Protein AF-A0A015JDG7-F1 (afdb_monomer_lite)

Structure (mmCIF, N/CA/C/O backbone):
data_AF-A0A015JDG7-F1
#
_entry.id   AF-A0A015JDG7-F1
#
loop_
_atom_site.group_PDB
_atom_site.id
_atom_site.type_symbol
_atom_site.label_atom_id
_atom_site.label_alt_id
_atom_site.label_comp_id
_atom_site.label_asym_id
_atom_site.label_entity_id
_atom_site.label_seq_id
_atom_site.pdbx_PDB_ins_code
_atom_site.Cartn_x
_atom_site.Cartn_y
_atom_site.Cartn_z
_atom_site.occupancy
_atom_site.B_iso_or_equiv
_atom_site.auth_seq_id
_atom_site.auth_comp_id
_atom_site.auth_asym_id
_atom_site.auth_atom_id
_atom_site.pdbx_PDB_model_num
ATOM 1 N N . MET A 1 1 ? 17.131 11.003 -1.058 1.00 66.00 1 MET A N 1
ATOM 2 C CA . MET A 1 1 ? 17.684 10.149 -2.146 1.00 66.00 1 MET A CA 1
ATOM 3 C C . MET A 1 1 ? 17.595 8.650 -1.848 1.00 66.00 1 MET A C 1
ATOM 5 O O . MET A 1 1 ? 17.094 7.919 -2.689 1.00 66.00 1 MET A O 1
ATOM 9 N N . LEU A 1 2 ? 18.039 8.165 -0.676 1.00 74.12 2 LEU A N 1
ATOM 10 C CA . LEU A 1 2 ? 17.951 6.729 -0.340 1.00 74.12 2 LEU A CA 1
ATOM 11 C C . LEU A 1 2 ? 16.514 6.184 -0.351 1.00 74.12 2 LEU A C 1
ATOM 13 O O . LEU A 1 2 ? 16.317 5.052 -0.779 1.00 74.12 2 LEU A O 1
ATOM 17 N N . GLN A 1 3 ? 15.529 6.987 0.067 1.00 77.69 3 GLN A N 1
ATOM 18 C CA . GLN A 1 3 ? 14.118 6.600 0.000 1.00 77.69 3 GLN A CA 1
ATOM 19 C C . GLN A 1 3 ? 13.651 6.387 -1.448 1.00 77.69 3 GLN A C 1
ATOM 21 O O . GLN A 1 3 ? 13.201 5.293 -1.757 1.00 77.69 3 GLN A O 1
ATOM 26 N N . LEU A 1 4 ? 13.935 7.332 -2.361 1.00 82.44 4 LEU A N 1
ATOM 27 C CA . LEU A 1 4 ? 13.537 7.225 -3.777 1.00 82.44 4 LEU A CA 1
ATOM 28 C C . LEU A 1 4 ? 14.057 5.925 -4.400 1.00 82.44 4 LEU A C 1
ATOM 30 O O . LEU A 1 4 ? 13.358 5.260 -5.157 1.00 82.44 4 LEU A O 1
ATOM 34 N N . LEU A 1 5 ? 15.292 5.541 -4.055 1.00 84.75 5 LEU A N 1
ATOM 35 C CA . LEU A 1 5 ? 15.889 4.280 -4.491 1.00 84.75 5 LEU A CA 1
ATOM 36 C C . LEU A 1 5 ? 15.150 3.064 -3.920 1.00 84.75 5 LEU A C 1
ATOM 38 O O . LEU A 1 5 ? 14.914 2.106 -4.655 1.00 84.75 5 LEU A O 1
ATOM 42 N N . ARG A 1 6 ? 14.771 3.091 -2.638 1.00 83.25 6 ARG A N 1
ATOM 43 C CA . ARG A 1 6 ? 13.986 2.020 -2.001 1.00 83.25 6 ARG A CA 1
ATOM 44 C C . ARG A 1 6 ? 12.600 1.884 -2.622 1.00 83.25 6 ARG A C 1
ATOM 46 O O . ARG A 1 6 ? 12.166 0.760 -2.852 1.00 83.25 6 ARG A O 1
ATOM 53 N N . ASP A 1 7 ? 11.961 2.992 -2.980 1.00 85.38 7 ASP A N 1
ATOM 54 C CA . ASP A 1 7 ? 10.620 3.000 -3.579 1.00 85.38 7 ASP A CA 1
ATOM 55 C C . ASP A 1 7 ? 10.573 2.344 -4.958 1.00 85.38 7 ASP A C 1
ATOM 57 O O . ASP A 1 7 ? 9.513 1.911 -5.412 1.00 85.38 7 ASP A O 1
ATOM 61 N N . THR A 1 8 ? 11.725 2.211 -5.624 1.00 86.25 8 THR A N 1
ATOM 62 C CA . THR A 1 8 ? 11.835 1.421 -6.857 1.00 86.25 8 THR A CA 1
ATOM 63 C C . THR A 1 8 ? 11.618 -0.073 -6.620 1.00 86.25 8 THR A C 1
ATOM 65 O O . THR A 1 8 ? 11.421 -0.808 -7.584 1.00 86.25 8 THR A O 1
ATOM 68 N N . GLY A 1 9 ? 11.707 -0.544 -5.370 1.00 79.94 9 GLY A N 1
ATOM 69 C CA . GLY A 1 9 ? 11.639 -1.959 -5.007 1.00 79.94 9 GLY A CA 1
ATOM 70 C C . GLY A 1 9 ? 12.762 -2.810 -5.610 1.00 79.94 9 GLY A C 1
ATOM 71 O O . GLY A 1 9 ? 12.685 -4.029 -5.563 1.00 79.94 9 GLY A O 1
ATOM 72 N N . GLY A 1 10 ? 13.784 -2.194 -6.219 1.00 79.94 10 GLY A N 1
ATOM 73 C CA . GLY A 1 10 ? 14.790 -2.896 -7.021 1.00 79.94 10 GLY A CA 1
ATOM 74 C C . GLY A 1 10 ? 14.343 -3.209 -8.454 1.00 79.94 10 GLY A C 1
ATOM 75 O O . GLY A 1 10 ? 15.081 -3.860 -9.192 1.00 79.94 10 GLY A O 1
ATOM 76 N N . LEU A 1 11 ? 13.171 -2.728 -8.888 1.00 83.19 11 LEU A N 1
ATOM 77 C CA . LEU A 1 11 ? 12.680 -2.936 -10.246 1.00 83.19 11 LEU A CA 1
ATOM 78 C C . LEU A 1 11 ? 13.548 -2.136 -11.233 1.00 83.19 11 LEU A C 1
ATOM 80 O O . LEU A 1 11 ? 13.518 -0.900 -11.193 1.00 83.19 11 LEU A O 1
ATOM 84 N N . PRO A 1 12 ? 14.267 -2.777 -12.180 1.00 84.06 12 PRO A N 1
ATOM 85 C CA . PRO A 1 12 ? 15.240 -2.076 -13.026 1.00 84.06 12 PRO A CA 1
ATOM 86 C C . PRO A 1 12 ? 14.650 -0.898 -13.807 1.00 84.06 12 PRO A C 1
ATOM 88 O O . PRO A 1 12 ? 15.311 0.112 -14.023 1.00 84.06 12 PRO A O 1
ATOM 91 N N . ARG A 1 13 ? 13.380 -1.009 -14.209 1.00 81.88 13 ARG A N 1
ATOM 92 C CA . ARG A 1 13 ? 12.655 0.039 -14.938 1.00 81.88 13 ARG A CA 1
ATOM 93 C C . ARG A 1 13 ? 12.285 1.231 -14.052 1.00 81.88 13 ARG A C 1
ATOM 95 O O . ARG A 1 13 ? 12.401 2.365 -14.510 1.00 81.88 13 ARG A O 1
ATOM 102 N N . ALA A 1 14 ? 11.882 0.991 -12.803 1.00 86.75 14 ALA A N 1
ATOM 103 C CA . ALA A 1 14 ? 11.640 2.061 -11.835 1.00 86.75 14 ALA A CA 1
ATOM 104 C C . ALA A 1 14 ? 12.945 2.788 -11.496 1.00 86.75 14 ALA A C 1
ATOM 106 O O . ALA A 1 14 ? 12.992 4.014 -11.538 1.00 86.75 14 ALA A O 1
ATOM 107 N N . LEU A 1 15 ? 14.028 2.033 -11.290 1.00 89.44 15 LEU A N 1
ATOM 108 C CA . LEU A 1 15 ? 15.361 2.584 -11.057 1.00 89.44 15 LEU A CA 1
ATOM 109 C C . LEU A 1 15 ? 15.868 3.419 -12.238 1.00 89.44 15 LEU A C 1
ATOM 111 O O . LEU A 1 15 ? 16.354 4.531 -12.048 1.00 89.44 15 LEU A O 1
ATOM 115 N N . GLN A 1 16 ? 15.700 2.923 -13.465 1.00 89.88 16 GLN A N 1
ATOM 116 C CA . GLN A 1 16 ? 16.058 3.675 -14.665 1.00 89.88 16 GLN A CA 1
ATOM 117 C C . GLN A 1 16 ? 15.290 4.999 -14.744 1.00 89.88 16 GLN A C 1
ATOM 119 O O . GLN A 1 16 ? 15.882 6.029 -15.054 1.00 89.88 16 GLN A O 1
ATOM 124 N N . ARG A 1 17 ? 13.980 4.999 -14.463 1.00 91.44 17 ARG A N 1
ATOM 125 C CA . ARG A 1 17 ? 13.186 6.235 -14.493 1.00 91.44 17 ARG A CA 1
ATOM 126 C C . ARG A 1 17 ? 13.560 7.205 -13.399 1.00 91.44 17 ARG A C 1
ATOM 128 O O . ARG A 1 17 ? 13.673 8.389 -13.697 1.00 91.44 17 ARG A O 1
ATOM 135 N N . LEU A 1 18 ? 13.840 6.712 -12.201 1.00 92.38 18 LEU A N 1
ATOM 136 C CA . LEU A 1 18 ? 14.401 7.532 -11.143 1.00 92.38 18 LEU A CA 1
ATOM 137 C C . LEU A 1 18 ? 15.682 8.238 -11.606 1.00 92.38 18 LEU A C 1
ATOM 139 O O . LEU A 1 18 ? 15.775 9.454 -11.494 1.00 92.38 18 LEU A O 1
ATOM 143 N N . PHE A 1 19 ? 16.630 7.511 -12.198 1.00 92.44 19 PHE A N 1
ATOM 144 C CA . PHE A 1 19 ? 17.869 8.116 -12.691 1.00 92.44 19 PHE A CA 1
ATOM 145 C C . PHE A 1 19 ? 17.654 9.109 -13.825 1.00 92.44 19 PHE A C 1
ATOM 147 O O . PHE A 1 19 ? 18.298 10.149 -13.825 1.00 92.44 19 PHE A O 1
ATOM 154 N N . ILE A 1 20 ? 16.728 8.846 -14.745 1.00 92.81 20 ILE A N 1
ATOM 155 C CA . ILE A 1 20 ? 16.419 9.797 -15.819 1.00 92.81 20 ILE A CA 1
ATOM 156 C C . ILE A 1 20 ? 15.816 11.086 -15.254 1.00 92.81 20 ILE A C 1
ATOM 158 O O . ILE A 1 20 ? 16.176 12.169 -15.701 1.00 92.81 20 ILE A O 1
ATOM 162 N N . VAL A 1 21 ? 14.925 10.993 -14.265 1.00 92.31 21 VAL A N 1
ATOM 163 C CA . VAL A 1 21 ? 14.329 12.181 -13.635 1.00 92.31 21 VAL A CA 1
ATOM 164 C C . VAL A 1 21 ? 15.362 12.937 -12.793 1.00 92.31 21 VAL A C 1
ATOM 166 O O . VAL A 1 21 ? 15.372 14.163 -12.815 1.00 92.31 21 VAL A O 1
ATOM 169 N N . CYS A 1 22 ? 16.240 12.234 -12.072 1.00 90.62 22 CYS A N 1
ATOM 170 C CA . CYS A 1 22 ? 17.271 12.865 -11.246 1.00 90.62 22 CYS A CA 1
ATOM 171 C C . CYS A 1 22 ? 18.424 13.456 -12.062 1.00 90.62 22 CYS A C 1
ATOM 173 O O . CYS A 1 22 ? 18.908 14.528 -11.728 1.00 90.62 22 CYS A O 1
ATOM 175 N N . PHE A 1 23 ? 18.890 12.763 -13.098 1.00 92.88 23 PHE A N 1
ATOM 176 C CA . PHE A 1 23 ? 20.166 13.062 -13.752 1.00 92.88 23 PHE A CA 1
ATOM 177 C C . PHE A 1 23 ? 20.038 13.366 -15.246 1.00 92.88 23 PHE A C 1
ATOM 179 O O . PHE A 1 23 ? 21.025 13.761 -15.856 1.00 92.88 23 PHE A O 1
ATOM 186 N N . GLY A 1 24 ? 18.863 13.207 -15.854 1.00 90.94 24 GLY A N 1
ATOM 187 C CA . GLY A 1 24 ? 18.701 13.253 -17.308 1.00 90.94 24 GLY A CA 1
ATOM 188 C C . GLY A 1 24 ? 18.977 11.906 -17.983 1.00 90.94 24 GLY A C 1
ATOM 189 O O . GLY A 1 24 ? 19.431 10.947 -17.354 1.00 90.94 24 GLY A O 1
ATOM 190 N N . ALA A 1 25 ? 18.667 11.807 -19.276 1.00 87.81 25 ALA A N 1
ATOM 191 C CA . ALA A 1 25 ? 18.732 10.548 -20.026 1.00 87.81 25 ALA A CA 1
ATOM 192 C C . ALA A 1 25 ? 20.161 9.994 -20.164 1.00 87.81 25 ALA A C 1
ATOM 194 O O . ALA A 1 25 ? 20.348 8.778 -20.236 1.00 87.81 25 ALA A O 1
ATOM 195 N N . TYR A 1 26 ? 21.150 10.883 -20.163 1.00 88.38 26 TYR A N 1
ATOM 196 C CA . TYR A 1 26 ? 22.575 10.607 -20.315 1.00 88.38 26 TYR A CA 1
ATOM 197 C C . TYR A 1 26 ? 23.413 11.241 -19.194 1.00 88.38 26 TYR A C 1
ATOM 199 O O . TYR A 1 26 ? 24.633 11.341 -19.318 1.00 88.38 26 TYR A O 1
ATOM 207 N N . GLY A 1 27 ? 22.781 11.649 -18.089 1.00 87.62 27 GLY A N 1
ATOM 208 C CA . GLY A 1 27 ? 23.465 12.287 -16.963 1.00 87.62 27 GLY A CA 1
ATOM 209 C C . GLY A 1 27 ? 23.689 13.794 -17.127 1.00 87.62 27 GLY A C 1
ATOM 210 O O . GLY A 1 27 ? 24.419 14.383 -16.332 1.00 87.62 27 GLY A O 1
ATOM 211 N N . GLU A 1 28 ? 23.070 14.428 -18.126 1.00 90.88 28 GLU A N 1
ATOM 212 C CA . GLU A 1 28 ? 23.229 15.849 -18.451 1.00 90.88 28 GLU A CA 1
ATOM 213 C C . GLU A 1 28 ? 22.844 16.810 -17.313 1.00 90.88 28 GLU A C 1
ATOM 215 O O . GLU A 1 28 ? 23.390 17.907 -17.232 1.00 90.88 28 GLU A O 1
ATOM 220 N N . HIS A 1 29 ? 21.958 16.390 -16.405 1.00 90.25 29 HIS A N 1
ATOM 221 C CA . HIS A 1 29 ? 21.524 17.160 -15.233 1.00 90.25 29 HIS A CA 1
ATOM 222 C C . HIS A 1 29 ? 22.184 16.690 -13.931 1.00 90.25 29 HIS A C 1
ATOM 224 O O . HIS A 1 29 ? 21.836 17.168 -12.853 1.00 90.25 29 HIS A O 1
ATOM 230 N N . GLY A 1 30 ? 23.135 15.751 -14.003 1.00 89.06 30 GLY A N 1
ATOM 231 C CA . GLY A 1 30 ? 23.757 15.150 -12.825 1.00 89.06 30 GLY A CA 1
ATOM 232 C C . GLY A 1 30 ? 24.398 16.182 -11.895 1.00 89.06 30 GLY A C 1
ATOM 233 O O . GLY A 1 30 ? 24.114 16.179 -10.699 1.00 89.06 30 GLY A O 1
ATOM 234 N N . SER A 1 31 ? 25.216 17.093 -12.434 1.00 89.94 31 SER A N 1
ATOM 235 C CA . SER A 1 31 ? 25.882 18.131 -11.633 1.00 89.94 31 SER A CA 1
ATOM 236 C C . SER A 1 31 ? 24.881 19.075 -10.968 1.00 89.94 31 SER A C 1
ATOM 238 O O . SER A 1 31 ? 24.969 19.305 -9.767 1.00 89.94 31 SER A O 1
ATOM 240 N N . GLU A 1 32 ? 23.884 19.549 -11.718 1.00 91.44 32 GLU A N 1
ATOM 241 C CA . GLU A 1 32 ? 22.828 20.431 -11.208 1.00 91.44 32 GLU A CA 1
ATOM 242 C C . GLU A 1 32 ? 22.027 19.760 -10.082 1.00 91.44 32 GLU A C 1
ATOM 244 O O . GLU A 1 32 ? 21.714 20.390 -9.072 1.00 91.44 32 GLU A O 1
ATOM 249 N N . PHE A 1 33 ? 21.716 18.470 -10.228 1.00 90.38 33 PHE A N 1
ATOM 250 C CA . PHE A 1 33 ? 21.021 17.713 -9.195 1.00 90.38 33 PHE A CA 1
ATOM 251 C C . PHE A 1 33 ? 21.835 17.631 -7.903 1.00 90.38 33 PHE A C 1
ATOM 253 O O . PHE A 1 33 ? 21.293 17.888 -6.828 1.00 90.38 33 PHE A O 1
ATOM 260 N N . PHE A 1 34 ? 23.125 17.287 -7.989 1.00 90.38 34 PHE A N 1
ATOM 261 C CA . PHE A 1 34 ? 23.979 17.204 -6.803 1.00 90.38 34 PHE A CA 1
ATOM 262 C C . PHE A 1 34 ? 24.209 18.577 -6.163 1.00 90.38 34 PHE A C 1
ATOM 264 O O . PHE A 1 34 ? 24.166 18.671 -4.940 1.00 90.38 34 PHE A O 1
ATOM 271 N N . GLU A 1 35 ? 24.332 19.649 -6.949 1.00 92.94 35 GLU A N 1
ATOM 272 C CA . GLU A 1 35 ? 24.387 21.017 -6.417 1.00 92.94 35 GLU A CA 1
ATOM 273 C C . GLU A 1 35 ? 23.110 21.386 -5.646 1.00 92.94 35 GLU A C 1
ATOM 275 O O . GLU A 1 35 ? 23.187 21.880 -4.519 1.00 92.94 35 GLU A O 1
ATOM 280 N N . LYS A 1 36 ? 21.923 21.104 -6.205 1.00 91.19 36 LYS A N 1
ATOM 281 C CA . LYS A 1 36 ? 20.642 21.313 -5.502 1.00 91.19 36 LYS A CA 1
ATOM 282 C C . LYS A 1 36 ? 20.544 20.460 -4.242 1.00 91.19 36 LYS A C 1
ATOM 284 O O . LYS A 1 36 ? 20.025 20.918 -3.224 1.00 91.19 36 LYS A O 1
ATOM 289 N N . LEU A 1 37 ? 21.038 19.223 -4.296 1.00 88.31 37 LEU A N 1
ATOM 290 C CA . LEU A 1 37 ? 21.046 18.309 -3.157 1.00 88.31 37 LEU A CA 1
ATOM 291 C C . LEU A 1 37 ? 21.916 18.852 -2.017 1.00 88.31 37 LEU A C 1
ATOM 293 O O . LEU A 1 37 ? 21.473 18.865 -0.870 1.00 88.31 37 LEU A O 1
ATOM 297 N N . GLU A 1 38 ? 23.121 19.339 -2.323 1.00 89.44 38 GLU A N 1
ATOM 298 C CA . GLU A 1 38 ? 24.028 19.953 -1.345 1.00 89.44 38 GLU A CA 1
ATOM 299 C C . GLU A 1 38 ? 23.427 21.214 -0.714 1.00 89.44 38 GLU A C 1
ATOM 301 O O . GLU A 1 38 ? 23.560 21.434 0.493 1.00 89.44 38 GLU A O 1
ATOM 306 N N . ARG A 1 39 ? 22.696 22.005 -1.507 1.00 92.19 39 ARG A N 1
ATOM 307 C CA . ARG A 1 39 ? 21.978 23.201 -1.042 1.00 92.19 39 ARG A CA 1
ATOM 308 C C . ARG A 1 39 ? 20.671 22.901 -0.303 1.00 92.19 39 ARG A C 1
ATOM 310 O O . ARG A 1 39 ? 20.084 23.824 0.253 1.00 92.19 39 ARG A O 1
ATOM 317 N N . LYS A 1 40 ? 20.238 21.634 -0.238 1.00 85.69 40 LYS A N 1
ATOM 318 C CA . LYS A 1 40 ? 18.938 21.202 0.319 1.00 85.69 40 LYS A CA 1
ATOM 319 C C . LYS A 1 40 ? 17.734 21.841 -0.385 1.00 85.69 40 LYS A C 1
ATOM 321 O O . LYS A 1 40 ? 16.723 22.140 0.238 1.00 85.69 40 LYS A O 1
ATOM 326 N N . GLU A 1 41 ? 17.852 22.039 -1.692 1.00 88.25 41 GLU A N 1
ATOM 327 C CA . GLU A 1 41 ? 16.814 22.615 -2.559 1.00 88.25 41 GLU A CA 1
ATOM 328 C C . GLU A 1 41 ? 16.026 21.530 -3.319 1.00 88.25 41 GLU A C 1
ATOM 330 O O . GLU A 1 41 ? 15.214 21.828 -4.194 1.00 88.25 41 GLU A O 1
ATOM 335 N N . VAL A 1 42 ? 16.284 20.252 -3.027 1.00 84.62 42 VAL A N 1
ATOM 336 C CA . VAL A 1 42 ? 15.602 19.120 -3.661 1.00 84.62 42 VAL A CA 1
ATOM 337 C C . VAL A 1 42 ? 14.287 18.841 -2.945 1.00 84.62 42 VAL A C 1
ATOM 339 O O . VAL A 1 42 ? 14.281 18.393 -1.805 1.00 84.62 42 VAL A O 1
ATOM 342 N N . ASP A 1 43 ? 13.179 19.024 -3.655 1.00 85.81 43 ASP A N 1
ATOM 343 C CA . ASP A 1 43 ? 11.867 18.552 -3.217 1.00 85.81 43 ASP A CA 1
ATOM 344 C C . ASP A 1 43 ? 11.679 17.083 -3.619 1.00 85.81 43 ASP A C 1
ATOM 346 O O . ASP A 1 43 ? 11.314 16.762 -4.752 1.00 85.81 43 ASP A O 1
ATOM 350 N N . PHE A 1 44 ? 11.937 16.160 -2.695 1.00 84.38 44 PHE A N 1
ATOM 351 C CA . PHE A 1 44 ? 11.812 14.738 -3.000 1.00 84.38 44 PHE A CA 1
ATOM 352 C C . PHE A 1 44 ? 10.379 14.284 -3.328 1.00 84.38 44 PHE A C 1
ATOM 354 O O . PHE A 1 44 ? 10.239 13.292 -4.050 1.00 84.38 44 PHE A O 1
ATOM 361 N N . VAL A 1 45 ? 9.342 14.992 -2.862 1.00 84.44 45 VAL A N 1
ATOM 362 C CA . VAL A 1 45 ? 7.942 14.700 -3.213 1.00 84.44 45 VAL A CA 1
ATOM 363 C C . VAL A 1 45 ? 7.725 14.981 -4.696 1.00 84.44 45 VAL A C 1
ATOM 365 O O . VAL A 1 45 ? 7.184 14.138 -5.412 1.00 84.44 45 VAL A O 1
ATOM 368 N N . ASP A 1 46 ? 8.207 16.126 -5.182 1.00 87.94 46 ASP A N 1
ATOM 369 C CA . ASP A 1 46 ? 8.138 16.490 -6.600 1.00 87.94 46 ASP A CA 1
ATOM 370 C C . ASP A 1 46 ? 8.878 15.470 -7.483 1.00 87.94 46 ASP A C 1
ATOM 372 O O . ASP A 1 46 ? 8.324 14.976 -8.471 1.00 87.94 46 ASP A O 1
ATOM 376 N N . TYR A 1 47 ? 10.090 15.053 -7.092 1.00 89.31 47 TYR A N 1
ATOM 377 C CA . TYR A 1 47 ? 10.808 13.984 -7.802 1.00 89.31 47 TYR A CA 1
ATOM 378 C C . TYR A 1 47 ? 10.029 12.665 -7.794 1.00 89.31 47 TYR A C 1
ATOM 380 O O . TYR A 1 47 ? 9.951 11.997 -8.829 1.00 89.31 47 TYR A O 1
ATOM 388 N N . PHE A 1 48 ? 9.427 12.285 -6.664 1.00 89.50 48 PHE A N 1
ATOM 389 C CA . PHE A 1 48 ? 8.604 11.082 -6.588 1.00 89.50 48 PHE A CA 1
ATOM 390 C C . PHE A 1 48 ? 7.422 11.153 -7.562 1.00 89.50 48 PHE A C 1
ATOM 392 O O . PHE A 1 48 ? 7.211 10.216 -8.333 1.00 89.50 48 PHE A O 1
ATOM 399 N N . ILE A 1 49 ? 6.678 12.263 -7.569 1.00 89.94 49 ILE A N 1
ATOM 400 C CA . ILE A 1 49 ? 5.525 12.468 -8.457 1.00 89.94 49 ILE A CA 1
ATOM 401 C C . ILE A 1 49 ? 5.960 12.395 -9.923 1.00 89.94 49 ILE A C 1
ATOM 403 O O . ILE A 1 49 ? 5.366 11.643 -10.695 1.00 89.94 49 ILE A O 1
ATOM 407 N N . LYS A 1 50 ? 7.054 13.071 -10.295 1.00 92.62 50 LYS A N 1
ATOM 408 C CA . LYS A 1 50 ? 7.608 13.018 -11.658 1.00 92.62 50 LYS A CA 1
ATOM 409 C C . LYS A 1 50 ? 7.958 11.596 -12.089 1.00 92.62 50 LYS A C 1
ATOM 411 O O . LYS A 1 50 ? 7.613 11.191 -13.201 1.00 92.62 50 LYS A O 1
ATOM 416 N N . VAL A 1 51 ? 8.620 10.821 -11.226 1.00 92.25 51 VAL A N 1
ATOM 417 C CA . VAL A 1 51 ? 8.956 9.416 -11.515 1.00 92.25 51 VAL A CA 1
ATOM 418 C C . VAL A 1 51 ? 7.689 8.575 -11.650 1.00 92.25 51 VAL A C 1
ATOM 420 O O . VAL A 1 51 ? 7.561 7.833 -12.625 1.00 92.25 51 VAL A O 1
ATOM 423 N N . LYS A 1 52 ? 6.736 8.724 -10.723 1.00 92.12 52 LYS A N 1
ATOM 424 C CA . LYS A 1 52 ? 5.439 8.036 -10.736 1.00 92.12 52 LYS A CA 1
ATOM 425 C C . LYS A 1 52 ? 4.694 8.270 -12.055 1.00 92.12 52 LYS A C 1
ATOM 427 O O . LYS A 1 52 ? 4.278 7.312 -12.703 1.00 92.12 52 LYS A O 1
ATOM 432 N N . ASP A 1 53 ? 4.586 9.525 -12.480 1.00 92.56 53 ASP A N 1
ATOM 433 C CA . ASP A 1 53 ? 3.874 9.906 -13.701 1.00 92.56 53 ASP A CA 1
ATOM 434 C C . ASP A 1 53 ? 4.598 9.421 -14.963 1.00 92.56 53 ASP A C 1
ATOM 436 O O . ASP A 1 53 ? 3.962 8.955 -15.910 1.00 92.56 53 ASP A O 1
ATOM 440 N N . CYS A 1 54 ? 5.936 9.452 -14.976 1.00 92.69 54 CYS A N 1
ATOM 441 C CA . CYS A 1 54 ? 6.724 8.880 -16.069 1.00 92.69 54 CYS A CA 1
ATOM 442 C C . CYS A 1 54 ? 6.530 7.363 -16.192 1.00 92.69 54 CYS A C 1
ATOM 444 O O . CYS A 1 54 ? 6.435 6.846 -17.308 1.00 92.69 54 CYS A O 1
ATOM 446 N N . LEU A 1 55 ? 6.487 6.651 -15.062 1.00 91.25 55 LEU A N 1
ATOM 447 C CA . LEU A 1 55 ? 6.242 5.211 -15.032 1.00 91.25 55 LEU A CA 1
ATOM 448 C C . LEU A 1 55 ? 4.848 4.881 -15.560 1.00 91.25 55 LEU A C 1
ATOM 450 O O . LEU A 1 55 ? 4.716 4.027 -16.435 1.00 91.25 55 LEU A O 1
ATOM 454 N N . ASP A 1 56 ? 3.829 5.593 -15.088 1.00 91.81 56 ASP A N 1
ATOM 455 C CA . ASP A 1 56 ? 2.460 5.405 -15.557 1.00 91.81 56 ASP A CA 1
ATOM 456 C C . ASP A 1 56 ? 2.334 5.668 -17.063 1.00 91.81 56 ASP A C 1
ATOM 458 O O . ASP A 1 56 ? 1.881 4.800 -17.806 1.00 91.81 56 ASP A O 1
ATOM 462 N N . LYS A 1 57 ? 2.840 6.812 -17.546 1.00 90.88 57 LYS A N 1
ATOM 463 C CA . LYS A 1 57 ? 2.792 7.182 -18.969 1.00 90.88 57 LYS A CA 1
ATOM 464 C C . LYS A 1 57 ? 3.468 6.154 -19.873 1.00 90.88 57 LYS A C 1
ATOM 466 O O . LYS A 1 57 ? 3.024 5.935 -20.996 1.00 90.88 57 LYS A O 1
ATOM 471 N N . GLN A 1 58 ? 4.569 5.561 -19.421 1.00 86.44 58 GLN A N 1
ATOM 472 C CA . GLN A 1 58 ? 5.303 4.600 -20.232 1.00 86.44 58 GLN A CA 1
ATOM 473 C C . GLN A 1 58 ? 4.624 3.230 -20.279 1.00 86.44 58 GLN A C 1
ATOM 475 O O . GLN A 1 58 ? 4.667 2.573 -21.318 1.00 86.44 58 GLN A O 1
ATOM 480 N N . TYR A 1 59 ? 4.076 2.773 -19.154 1.00 84.19 59 TYR A N 1
ATOM 481 C CA . TYR A 1 59 ? 3.601 1.396 -19.013 1.00 84.19 59 TYR A CA 1
ATOM 482 C C . TYR A 1 59 ? 2.075 1.271 -19.013 1.00 84.19 59 TYR A C 1
ATOM 484 O O . TYR A 1 59 ? 1.574 0.153 -18.961 1.00 84.19 59 TYR A O 1
ATOM 492 N N . GLY A 1 60 ? 1.339 2.384 -19.074 1.00 88.56 60 GLY A N 1
ATOM 493 C CA . GLY A 1 60 ? -0.124 2.392 -19.041 1.00 88.56 60 GLY A CA 1
ATOM 494 C C . GLY A 1 60 ? -0.671 1.744 -17.770 1.00 88.56 60 GLY A C 1
ATOM 495 O O . GLY A 1 60 ? -1.638 0.988 -17.832 1.00 88.56 60 GLY A O 1
ATOM 496 N N . ILE A 1 61 ? -0.023 1.975 -16.622 1.00 89.69 61 ILE A N 1
ATOM 497 C CA . ILE A 1 61 ? -0.310 1.239 -15.381 1.00 89.69 61 ILE A CA 1
ATOM 498 C C . ILE A 1 61 ? -1.730 1.543 -14.907 1.00 89.69 61 ILE A C 1
ATOM 500 O O . ILE A 1 61 ? -2.477 0.617 -14.597 1.00 89.69 61 ILE A O 1
ATOM 504 N N . LYS A 1 62 ? -2.140 2.817 -14.895 1.00 92.12 62 LYS A N 1
ATOM 505 C CA . LYS A 1 62 ? -3.512 3.194 -14.527 1.00 92.12 62 LYS A CA 1
ATOM 506 C C . LYS A 1 62 ? -4.543 2.568 -15.459 1.00 92.12 62 LYS A C 1
ATOM 508 O O . LYS A 1 62 ? -5.576 2.101 -14.987 1.00 92.12 62 LYS A O 1
ATOM 513 N N . ASP A 1 63 ? -4.269 2.528 -16.760 1.00 91.69 63 ASP A N 1
ATOM 514 C CA . ASP A 1 63 ? -5.184 1.933 -17.738 1.00 91.69 63 ASP A CA 1
ATOM 515 C C . ASP A 1 63 ? -5.303 0.420 -17.534 1.00 91.69 63 ASP A C 1
ATOM 517 O O . ASP A 1 63 ? -6.412 -0.117 -17.509 1.00 91.69 63 ASP A O 1
ATOM 521 N N . TYR A 1 64 ? -4.185 -0.263 -17.278 1.00 88.62 64 TYR A N 1
ATOM 522 C CA . TYR A 1 64 ? -4.188 -1.673 -16.898 1.00 88.62 64 TYR A CA 1
ATOM 523 C C . TYR A 1 64 ? -5.023 -1.919 -15.634 1.00 88.62 64 TYR A C 1
ATOM 525 O O . TYR A 1 64 ? -5.891 -2.791 -15.638 1.00 88.62 64 TYR A O 1
ATOM 533 N N . VAL A 1 65 ? -4.806 -1.134 -14.573 1.00 91.88 65 VAL A N 1
ATOM 534 C CA . VAL A 1 65 ? -5.519 -1.282 -13.294 1.00 91.88 65 VAL A CA 1
ATOM 535 C C . VAL A 1 65 ? -7.018 -1.029 -13.459 1.00 91.88 65 VAL A C 1
ATOM 537 O O . VAL A 1 65 ? -7.828 -1.764 -12.899 1.00 91.88 65 VAL A O 1
ATOM 540 N N . LYS A 1 66 ? -7.411 -0.027 -14.253 1.00 92.19 66 LYS A N 1
ATOM 541 C CA . LYS A 1 66 ? -8.825 0.259 -14.546 1.00 92.19 66 LYS A CA 1
ATOM 542 C C . LYS A 1 66 ? -9.508 -0.883 -15.292 1.00 92.19 66 LYS A C 1
ATOM 544 O O . LYS A 1 66 ? -10.658 -1.182 -14.987 1.00 92.19 66 LYS A O 1
ATOM 549 N N . ASN A 1 67 ? -8.808 -1.514 -16.231 1.00 90.38 67 ASN A N 1
ATOM 550 C CA . ASN A 1 67 ? -9.353 -2.609 -17.034 1.00 90.38 67 ASN A CA 1
ATOM 551 C C . ASN A 1 67 ? -9.318 -3.964 -16.306 1.00 90.38 67 ASN A C 1
ATOM 553 O O . ASN A 1 67 ? -10.073 -4.858 -16.667 1.00 90.38 67 ASN A O 1
ATOM 557 N N . ASN A 1 68 ? -8.480 -4.113 -15.274 1.00 89.94 68 ASN A N 1
ATOM 558 C CA . ASN A 1 68 ? -8.263 -5.369 -14.547 1.00 89.94 68 ASN A CA 1
ATOM 559 C C . ASN A 1 68 ? -8.378 -5.159 -13.025 1.00 89.94 68 ASN A C 1
ATOM 561 O O . ASN A 1 68 ? -7.488 -5.544 -12.263 1.00 89.94 68 ASN A O 1
ATOM 565 N N . ARG A 1 69 ? -9.455 -4.505 -12.564 1.00 92.31 69 ARG A N 1
ATOM 566 C CA . ARG A 1 69 ? -9.591 -4.053 -11.162 1.00 92.31 69 ARG A CA 1
ATOM 567 C C . ARG A 1 69 ? -9.462 -5.182 -10.141 1.00 92.31 69 ARG A C 1
ATOM 569 O O . ARG A 1 69 ? -8.788 -4.994 -9.127 1.00 92.31 69 ARG A O 1
ATOM 576 N N . ASP A 1 70 ? -10.071 -6.335 -10.400 1.00 91.25 70 ASP A N 1
ATOM 577 C CA . ASP A 1 70 ? -10.078 -7.460 -9.456 1.00 91.25 70 ASP A CA 1
ATOM 578 C C . ASP A 1 70 ? -8.684 -8.072 -9.314 1.00 91.25 70 ASP A C 1
ATOM 580 O O . ASP A 1 70 ? -8.187 -8.267 -8.205 1.00 91.25 70 ASP A O 1
ATOM 584 N N . VAL A 1 71 ? -8.008 -8.278 -10.445 1.00 91.38 71 VAL A N 1
ATOM 585 C CA . VAL A 1 71 ? -6.611 -8.721 -10.517 1.00 91.38 71 VAL A CA 1
ATOM 586 C C . VAL A 1 71 ? -5.700 -7.745 -9.775 1.00 91.38 71 VAL A C 1
ATOM 588 O O . VAL A 1 71 ? -4.916 -8.158 -8.923 1.00 91.38 71 VAL A O 1
ATOM 591 N N . ALA A 1 72 ? -5.816 -6.446 -10.061 1.00 92.88 72 ALA A N 1
ATOM 592 C CA . ALA A 1 72 ? -5.003 -5.415 -9.424 1.00 92.88 72 ALA A CA 1
ATOM 593 C C . ALA A 1 72 ? -5.222 -5.367 -7.902 1.00 92.88 72 ALA A C 1
ATOM 595 O O . ALA A 1 72 ? -4.260 -5.260 -7.143 1.00 92.88 72 ALA A O 1
ATOM 596 N N . THR A 1 73 ? -6.472 -5.514 -7.456 1.00 93.81 73 THR A N 1
ATOM 597 C CA . THR A 1 73 ? -6.832 -5.567 -6.031 1.00 93.81 73 THR A CA 1
ATOM 598 C C . THR A 1 73 ? -6.237 -6.801 -5.349 1.00 93.81 73 THR A C 1
ATOM 600 O O . THR A 1 73 ? -5.636 -6.671 -4.284 1.00 93.81 73 THR A O 1
ATOM 603 N N . LYS A 1 74 ? -6.338 -7.987 -5.969 1.00 92.88 74 LYS A N 1
ATOM 604 C CA . LYS A 1 74 ? -5.721 -9.223 -5.456 1.00 92.88 74 LYS A CA 1
ATOM 605 C C . LYS A 1 74 ? -4.206 -9.090 -5.342 1.00 92.88 74 LYS A C 1
ATOM 607 O O . LYS A 1 74 ? -3.649 -9.419 -4.301 1.00 92.88 74 LYS A O 1
ATOM 612 N N . LEU A 1 75 ? -3.543 -8.575 -6.379 1.00 92.44 75 LEU A N 1
ATOM 613 C CA . LEU A 1 75 ? -2.093 -8.383 -6.366 1.00 92.44 75 LEU A CA 1
ATOM 614 C C . LEU A 1 75 ? -1.646 -7.435 -5.248 1.00 92.44 75 LEU A C 1
ATOM 616 O O . LEU A 1 75 ? -0.681 -7.738 -4.550 1.00 92.44 75 LEU A O 1
ATOM 620 N N . MET A 1 76 ? -2.348 -6.312 -5.059 1.00 91.94 76 MET A N 1
ATOM 621 C CA . MET A 1 76 ? -2.067 -5.400 -3.948 1.00 91.94 76 MET A CA 1
ATOM 622 C C . MET A 1 76 ? -2.247 -6.081 -2.600 1.00 91.94 76 MET A C 1
ATOM 624 O O . MET A 1 76 ? -1.383 -5.954 -1.742 1.00 91.94 76 MET A O 1
ATOM 628 N N . TYR A 1 77 ? -3.343 -6.814 -2.415 1.00 92.06 77 TYR A N 1
ATOM 629 C CA . TYR A 1 77 ? -3.605 -7.503 -1.159 1.00 92.06 77 TYR A CA 1
ATOM 630 C C . TYR A 1 77 ? -2.515 -8.525 -0.822 1.00 92.06 77 TYR A C 1
ATOM 632 O O . TYR A 1 77 ? -1.989 -8.507 0.284 1.00 92.06 77 TYR A O 1
ATOM 640 N N . LEU A 1 78 ? -2.119 -9.362 -1.788 1.00 90.81 78 LEU A N 1
ATOM 641 C CA . LEU A 1 78 ? -1.031 -10.329 -1.605 1.00 90.81 78 LEU A CA 1
ATOM 642 C C . LEU A 1 78 ? 0.292 -9.643 -1.241 1.00 90.81 78 LEU A C 1
ATOM 644 O O . LEU A 1 78 ? 1.016 -10.138 -0.380 1.00 90.81 78 LEU A O 1
ATOM 648 N N . CYS A 1 79 ? 0.588 -8.512 -1.889 1.00 89.88 79 CYS A N 1
ATOM 649 C CA . CYS A 1 79 ? 1.798 -7.735 -1.641 1.00 89.88 79 CYS A CA 1
ATOM 650 C C . CYS A 1 79 ? 1.816 -7.119 -0.235 1.00 89.88 79 CYS A C 1
ATOM 652 O O . CYS A 1 79 ? 2.815 -7.247 0.463 1.00 89.88 79 CYS A O 1
ATOM 654 N N . ILE A 1 80 ? 0.735 -6.452 0.178 1.00 86.88 80 ILE A N 1
ATOM 655 C CA . ILE A 1 80 ? 0.678 -5.716 1.451 1.00 86.88 80 ILE A CA 1
ATOM 656 C C . ILE A 1 80 ? 0.571 -6.663 2.646 1.00 86.88 80 ILE A C 1
ATOM 658 O O . ILE A 1 80 ? 1.220 -6.454 3.662 1.00 86.88 80 ILE A O 1
ATOM 662 N N . GLU A 1 81 ? -0.211 -7.736 2.531 1.00 86.19 81 GLU A N 1
ATOM 663 C CA . GLU A 1 81 ? -0.321 -8.725 3.607 1.00 86.19 81 GLU A CA 1
ATOM 664 C C . GLU A 1 81 ? 0.898 -9.656 3.689 1.00 86.19 81 GLU A C 1
ATOM 666 O O . GLU A 1 81 ? 0.993 -10.462 4.614 1.00 86.19 81 GLU A O 1
ATOM 671 N N . GLY A 1 82 ? 1.817 -9.592 2.716 1.00 87.56 82 GLY A N 1
ATOM 672 C CA . GLY A 1 82 ? 2.970 -10.486 2.650 1.00 87.56 82 GLY A CA 1
ATOM 673 C C . GLY A 1 82 ? 2.560 -11.957 2.564 1.00 87.56 82 GLY A C 1
ATOM 674 O O . GLY A 1 82 ? 3.168 -12.808 3.215 1.00 87.56 82 GLY A O 1
ATOM 675 N N . ILE A 1 83 ? 1.510 -12.265 1.795 1.00 87.31 83 ILE A N 1
ATOM 676 C CA . ILE A 1 83 ? 0.987 -13.631 1.687 1.00 87.31 83 ILE A CA 1
ATOM 677 C C . ILE A 1 83 ? 1.895 -14.436 0.751 1.00 87.31 83 ILE A C 1
ATOM 679 O O . ILE A 1 83 ? 2.008 -14.092 -0.430 1.00 87.31 83 ILE A O 1
ATOM 683 N N . PRO A 1 84 ? 2.522 -15.521 1.236 1.00 90.38 84 PRO A N 1
ATOM 684 C CA . PRO A 1 84 ? 3.328 -16.384 0.393 1.00 90.38 84 PRO A CA 1
ATOM 685 C C . PRO A 1 84 ? 2.433 -17.180 -0.558 1.00 90.38 84 PRO A C 1
ATOM 687 O O . PRO A 1 84 ? 1.432 -17.769 -0.146 1.00 90.38 84 PRO A O 1
ATOM 690 N N . ILE A 1 85 ? 2.810 -17.218 -1.832 1.00 92.19 85 ILE A N 1
ATOM 691 C CA . ILE A 1 85 ? 2.075 -17.927 -2.880 1.00 92.19 85 ILE A CA 1
ATOM 692 C C . ILE A 1 85 ? 2.999 -18.829 -3.692 1.00 92.19 85 ILE A C 1
ATOM 694 O O . ILE A 1 85 ? 4.184 -18.542 -3.839 1.00 92.19 85 ILE A O 1
ATOM 698 N N . ASP A 1 86 ? 2.437 -19.894 -4.256 1.00 91.94 86 ASP A N 1
ATOM 699 C CA . ASP A 1 86 ? 3.082 -20.678 -5.309 1.00 91.94 86 ASP A CA 1
ATOM 700 C C . ASP A 1 86 ? 2.768 -20.014 -6.666 1.00 91.94 86 ASP A C 1
ATOM 702 O O . ASP A 1 86 ? 1.603 -20.012 -7.074 1.00 91.94 86 ASP A O 1
ATOM 706 N N . PRO A 1 87 ? 3.753 -19.425 -7.372 1.00 88.69 87 PRO A N 1
ATOM 707 C CA . PRO A 1 87 ? 3.519 -18.691 -8.617 1.00 88.69 87 PRO A CA 1
ATOM 708 C C . PRO A 1 87 ? 2.957 -19.542 -9.757 1.00 88.69 87 PRO A C 1
ATOM 710 O O . PRO A 1 87 ? 2.383 -18.985 -10.696 1.00 88.69 87 PRO A O 1
ATOM 713 N N . ASP A 1 88 ? 3.159 -20.858 -9.692 1.00 87.38 88 ASP A N 1
ATOM 714 C CA . ASP A 1 88 ? 2.803 -21.805 -10.743 1.00 87.38 88 ASP A CA 1
ATOM 715 C C . ASP A 1 88 ? 1.431 -22.451 -10.465 1.00 87.38 88 ASP A C 1
ATOM 717 O O . ASP A 1 88 ? 0.752 -22.885 -11.397 1.00 87.38 88 ASP A O 1
ATOM 721 N N . LYS A 1 89 ? 0.980 -22.458 -9.200 1.00 88.62 89 LYS A N 1
ATOM 722 C CA . LYS A 1 89 ? -0.352 -22.947 -8.793 1.00 88.62 89 LYS A CA 1
ATOM 723 C C . LYS A 1 89 ? -1.374 -21.837 -8.518 1.00 88.62 89 LYS A C 1
ATOM 725 O O . LYS A 1 89 ? -2.575 -22.088 -8.613 1.00 88.62 89 LYS A O 1
ATOM 730 N N . TYR A 1 90 ? -0.943 -20.634 -8.137 1.00 89.88 90 TYR A N 1
ATOM 731 C CA . TYR A 1 90 ? -1.857 -19.562 -7.738 1.00 89.88 90 TYR A CA 1
ATOM 732 C C . TYR A 1 90 ? -2.567 -18.941 -8.948 1.00 89.88 90 TYR A C 1
ATOM 734 O O . TYR A 1 90 ? -1.938 -18.354 -9.831 1.00 89.88 90 TYR A O 1
ATOM 742 N N . VAL A 1 91 ? -3.900 -19.018 -8.958 1.00 87.88 91 VAL A N 1
ATOM 743 C CA . VAL A 1 91 ? -4.738 -18.455 -10.024 1.00 87.88 91 VAL A CA 1
ATOM 744 C C . VAL A 1 91 ? -5.138 -17.029 -9.668 1.00 87.88 91 VAL A C 1
ATOM 746 O O . VAL A 1 91 ? -5.913 -16.785 -8.742 1.00 87.88 91 VAL A O 1
ATOM 749 N N . LEU A 1 92 ? -4.609 -16.071 -10.425 1.00 86.12 92 LEU A N 1
ATOM 750 C CA . LEU A 1 92 ? -4.891 -14.657 -10.206 1.00 86.12 92 LEU A CA 1
ATOM 751 C C . LEU A 1 92 ? -6.243 -14.241 -10.808 1.00 86.12 92 LEU A C 1
ATOM 753 O O . LEU A 1 92 ? -7.047 -13.575 -10.146 1.00 86.12 92 LEU A O 1
ATOM 757 N N . ASP A 1 93 ? -6.502 -14.687 -12.036 1.00 88.06 93 ASP A N 1
ATOM 758 C CA . ASP A 1 93 ? -7.747 -14.478 -12.767 1.00 88.06 93 ASP A CA 1
ATOM 759 C C . ASP A 1 93 ? -8.252 -15.805 -13.342 1.00 88.06 93 ASP A C 1
ATOM 761 O O . ASP A 1 93 ? -7.611 -16.410 -14.200 1.00 88.06 93 ASP A O 1
ATOM 765 N N . GLU A 1 94 ? -9.416 -16.252 -12.878 1.00 85.62 94 GLU A N 1
ATOM 766 C CA . GLU A 1 94 ? -10.054 -17.476 -13.373 1.00 85.62 94 GLU A CA 1
ATOM 767 C C . GLU A 1 94 ? -10.537 -17.323 -14.821 1.00 85.62 94 GLU A C 1
ATOM 769 O O . GLU A 1 94 ? -10.582 -18.300 -15.567 1.00 85.62 94 GLU A O 1
ATOM 774 N N . ASN A 1 95 ? -10.851 -16.094 -15.244 1.00 87.25 95 ASN A N 1
ATOM 775 C CA . ASN A 1 95 ? -11.333 -15.804 -16.592 1.00 87.25 95 ASN A CA 1
ATOM 776 C C . ASN A 1 95 ? -10.190 -15.613 -17.596 1.00 87.25 95 ASN A C 1
ATOM 778 O O . ASN A 1 95 ? -10.427 -15.604 -18.805 1.00 87.25 95 ASN A O 1
ATOM 782 N N . ASN A 1 96 ? -8.952 -15.472 -17.115 1.00 87.00 96 ASN A N 1
ATOM 783 C CA . ASN A 1 96 ? -7.774 -15.292 -17.952 1.00 87.00 96 ASN A CA 1
ATOM 784 C C . ASN A 1 96 ? -6.592 -16.147 -17.463 1.00 87.00 96 ASN A C 1
ATOM 786 O O . ASN A 1 96 ? -5.649 -15.624 -16.866 1.00 87.00 96 ASN A O 1
ATOM 790 N N . PRO A 1 97 ? -6.577 -17.455 -17.785 1.00 83.00 97 PRO A N 1
ATOM 791 C CA . PRO A 1 97 ? -5.509 -18.366 -17.367 1.00 83.00 97 PRO A CA 1
ATOM 792 C C . PRO A 1 97 ? -4.112 -17.994 -17.887 1.00 83.00 97 PRO A C 1
ATOM 794 O O . PRO A 1 97 ? -3.109 -18.459 -17.351 1.00 83.00 97 PRO A O 1
ATOM 797 N N . ALA A 1 98 ? -4.021 -17.171 -18.940 1.00 84.62 98 ALA A N 1
ATOM 798 C CA . ALA A 1 98 ? -2.741 -16.692 -19.457 1.00 84.62 98 ALA A CA 1
ATOM 799 C C . ALA A 1 98 ? -2.088 -15.648 -18.531 1.00 84.62 98 ALA A C 1
ATOM 801 O O . ALA A 1 98 ? -0.866 -15.471 -18.569 1.00 84.62 98 ALA A O 1
ATOM 802 N N . LEU A 1 99 ? -2.883 -14.976 -17.692 1.00 85.56 99 LEU A N 1
ATOM 803 C CA . LEU A 1 99 ? -2.418 -13.992 -16.724 1.00 85.56 99 LEU A CA 1
ATOM 804 C C . LEU A 1 99 ? -1.951 -14.683 -15.438 1.00 85.56 99 LEU A C 1
ATOM 806 O O . LEU A 1 99 ? -2.678 -14.821 -14.456 1.00 85.56 99 LEU A O 1
ATOM 810 N N . THR A 1 100 ? -0.696 -15.115 -15.459 1.00 88.12 100 THR A N 1
ATOM 811 C CA . THR A 1 100 ? -0.037 -15.798 -14.338 1.00 88.12 100 THR A CA 1
ATOM 812 C C . THR A 1 100 ? 0.857 -14.847 -13.546 1.00 88.12 100 THR A C 1
ATOM 814 O O . THR A 1 100 ? 1.325 -13.828 -14.066 1.00 88.12 100 THR A O 1
ATOM 817 N N . ILE A 1 101 ? 1.187 -15.214 -12.306 1.00 88.62 101 ILE A N 1
ATOM 818 C CA . ILE A 1 101 ? 2.175 -14.495 -11.484 1.00 88.62 101 ILE A CA 1
ATOM 819 C C . ILE A 1 101 ? 3.520 -14.386 -12.218 1.00 88.62 101 ILE A C 1
ATOM 821 O O . ILE A 1 101 ? 4.113 -13.309 -12.279 1.00 88.62 101 ILE A O 1
ATOM 825 N N . ARG A 1 102 ? 3.954 -15.469 -12.874 1.00 86.25 102 ARG A N 1
ATOM 826 C CA . ARG A 1 102 ? 5.174 -15.499 -13.695 1.00 86.25 102 ARG A CA 1
ATOM 827 C C . ARG A 1 102 ? 5.116 -14.541 -14.882 1.00 86.25 102 ARG A C 1
ATOM 829 O O . ARG A 1 102 ? 6.123 -13.916 -15.207 1.00 86.25 102 ARG A O 1
ATOM 836 N N . SER A 1 103 ? 3.957 -14.401 -15.531 1.00 85.75 103 SER A N 1
ATOM 837 C CA . SER A 1 103 ? 3.804 -13.437 -16.627 1.00 85.75 103 SER A CA 1
ATOM 838 C C . SER A 1 103 ? 3.970 -11.997 -16.137 1.00 85.75 103 SER A C 1
ATOM 840 O O . SER A 1 103 ? 4.694 -11.224 -16.759 1.00 85.75 103 SER A O 1
ATOM 842 N N . LEU A 1 104 ? 3.411 -11.665 -14.969 1.00 84.25 104 LEU A N 1
ATOM 843 C CA . LEU A 1 104 ? 3.542 -10.342 -14.359 1.00 84.25 104 LEU A CA 1
ATOM 844 C C . LEU A 1 104 ? 4.972 -10.044 -13.900 1.00 84.25 104 LEU A C 1
ATOM 846 O O . LEU A 1 104 ? 5.441 -8.917 -14.059 1.00 84.25 104 LEU A O 1
ATOM 850 N N . GLU A 1 105 ? 5.682 -11.037 -13.366 1.00 83.75 105 GLU A N 1
ATOM 851 C CA . GLU A 1 105 ? 7.104 -10.917 -13.032 1.00 83.75 105 GLU A CA 1
ATOM 852 C C . GLU A 1 105 ? 7.955 -10.690 -14.292 1.00 83.75 105 GLU A C 1
ATOM 854 O O . GLU A 1 105 ? 8.723 -9.726 -14.362 1.00 83.75 105 GLU A O 1
ATOM 859 N N . ARG A 1 106 ? 7.773 -11.524 -15.329 1.00 80.75 106 ARG A N 1
ATOM 860 C CA . ARG A 1 106 ? 8.463 -11.398 -16.627 1.00 80.75 106 ARG A CA 1
ATOM 861 C C . ARG A 1 106 ? 8.250 -10.019 -17.244 1.00 80.75 106 ARG A C 1
ATOM 863 O O . ARG A 1 106 ? 9.199 -9.405 -17.740 1.00 80.75 106 ARG A O 1
ATOM 870 N N . ASP A 1 107 ? 7.017 -9.529 -17.181 1.00 76.69 107 ASP A N 1
ATOM 871 C CA . ASP A 1 107 ? 6.615 -8.249 -17.760 1.00 76.69 107 ASP A CA 1
ATOM 872 C C . ASP A 1 107 ? 6.943 -7.067 -16.822 1.00 76.69 107 ASP A C 1
ATOM 874 O O . ASP A 1 107 ? 6.750 -5.902 -17.178 1.00 76.69 107 ASP A O 1
ATOM 878 N N . LYS A 1 108 ? 7.592 -7.360 -15.681 1.00 73.06 108 LYS A N 1
ATOM 879 C CA . LYS A 1 108 ? 8.178 -6.411 -14.723 1.00 73.06 108 LYS A CA 1
ATOM 880 C C . LYS A 1 108 ? 7.133 -5.562 -14.001 1.00 73.06 108 LYS A C 1
ATOM 882 O O . LYS A 1 108 ? 7.396 -4.406 -13.676 1.00 73.06 108 LYS A O 1
ATOM 887 N N . HIS A 1 109 ? 5.957 -6.130 -13.752 1.00 74.31 109 HIS A N 1
ATOM 888 C CA . HIS A 1 109 ? 4.905 -5.514 -12.943 1.00 74.31 109 HIS A CA 1
ATOM 889 C C . HIS A 1 109 ? 5.094 -5.770 -11.444 1.00 74.31 109 HIS A C 1
ATOM 891 O O . HIS A 1 109 ? 4.668 -4.956 -10.628 1.00 74.31 109 HIS A O 1
ATOM 897 N N . ILE A 1 110 ? 5.749 -6.877 -11.092 1.00 82.00 110 ILE A N 1
ATOM 898 C CA . ILE A 1 110 ? 6.024 -7.309 -9.718 1.00 82.00 110 ILE A CA 1
ATOM 899 C C . ILE A 1 110 ? 7.434 -7.902 -9.617 1.00 82.00 110 ILE A C 1
ATOM 901 O O . ILE A 1 110 ? 8.061 -8.201 -10.634 1.00 82.00 110 ILE A O 1
ATOM 905 N N . ILE A 1 111 ? 7.913 -8.090 -8.391 1.00 84.31 111 ILE A N 1
ATOM 906 C CA . ILE A 1 111 ? 9.144 -8.818 -8.070 1.00 84.31 111 ILE A CA 1
ATOM 907 C C . ILE A 1 111 ? 8.782 -9.962 -7.130 1.00 84.31 111 ILE A C 1
ATOM 909 O O . ILE A 1 111 ? 8.106 -9.729 -6.127 1.00 84.31 111 ILE A O 1
ATOM 913 N N . LEU A 1 112 ? 9.242 -11.178 -7.415 1.00 86.56 112 LEU A N 1
ATOM 914 C CA . LEU A 1 112 ? 9.091 -12.294 -6.488 1.00 86.56 112 LEU A CA 1
ATOM 915 C C . LEU A 1 112 ? 10.324 -12.419 -5.595 1.00 86.56 112 LEU A C 1
ATOM 917 O O . LEU A 1 112 ? 11.459 -12.384 -6.068 1.00 86.56 112 LEU A O 1
ATOM 921 N N . SER A 1 113 ? 10.088 -12.591 -4.298 1.00 85.25 113 SER A N 1
ATOM 922 C CA . SER A 1 113 ? 11.134 -12.894 -3.318 1.00 85.25 113 SER A CA 1
ATOM 923 C C . SER A 1 113 ? 10.873 -14.262 -2.707 1.00 85.25 113 SER A C 1
ATOM 925 O O . SER A 1 113 ? 9.760 -14.531 -2.262 1.00 85.25 113 SER A O 1
ATOM 927 N N . SER A 1 114 ? 11.888 -15.124 -2.675 1.00 84.44 114 SER A N 1
ATOM 928 C CA . SER A 1 114 ? 11.796 -16.444 -2.043 1.00 84.44 114 SER A CA 1
ATOM 929 C C . SER A 1 114 ? 11.486 -16.322 -0.552 1.00 84.44 114 SER A C 1
ATOM 931 O O . SER A 1 114 ? 12.053 -15.464 0.133 1.00 84.44 114 SER A O 1
ATOM 933 N N . VAL A 1 115 ? 10.644 -17.213 -0.039 1.00 85.50 115 VAL A N 1
ATOM 934 C CA . VAL A 1 115 ? 10.390 -17.333 1.399 1.00 85.50 115 VAL A CA 1
ATOM 935 C C . VAL A 1 115 ? 11.502 -18.166 2.038 1.00 85.50 115 VAL A C 1
ATOM 937 O O . VAL A 1 115 ? 11.905 -19.199 1.509 1.00 85.50 115 VAL A O 1
ATOM 940 N N . GLU A 1 116 ? 12.019 -17.735 3.192 1.00 77.19 116 GLU A N 1
ATOM 941 C CA . GLU A 1 116 ? 12.978 -18.555 3.939 1.00 77.19 116 GLU A CA 1
ATOM 942 C C . GLU A 1 116 ? 12.339 -19.911 4.274 1.00 77.19 116 GLU A C 1
ATOM 944 O O . GLU A 1 116 ? 11.243 -19.955 4.825 1.00 77.19 116 GLU A O 1
ATOM 949 N N . GLN A 1 117 ? 13.048 -21.008 3.981 1.00 76.31 117 GLN A N 1
ATOM 950 C CA . GLN A 1 117 ? 12.614 -22.390 4.252 1.00 76.31 117 GLN A CA 1
ATOM 951 C C . GLN A 1 117 ? 11.507 -22.937 3.328 1.00 76.31 117 GLN A C 1
ATOM 953 O O . GLN A 1 117 ? 10.931 -23.979 3.638 1.00 76.31 117 GLN A O 1
ATOM 958 N N . SER A 1 118 ? 11.231 -22.297 2.185 1.00 80.62 118 SER A N 1
ATOM 959 C CA . SER A 1 118 ? 10.382 -22.875 1.136 1.00 80.62 118 SER A CA 1
ATOM 960 C C . SER A 1 118 ? 10.895 -22.531 -0.261 1.00 80.62 118 SER A C 1
ATOM 962 O O . SER A 1 118 ? 11.056 -21.360 -0.591 1.00 80.62 118 SER A O 1
ATOM 964 N N . ASP A 1 119 ? 11.100 -23.554 -1.093 1.00 80.50 119 ASP A N 1
ATOM 965 C CA . ASP A 1 119 ? 11.519 -23.388 -2.492 1.00 80.50 119 ASP A CA 1
ATOM 966 C C . ASP A 1 119 ? 10.329 -23.167 -3.448 1.00 80.50 119 ASP A C 1
ATOM 968 O O . ASP A 1 119 ? 10.512 -22.749 -4.590 1.00 80.50 119 ASP A O 1
ATOM 972 N N . GLU A 1 120 ? 9.101 -23.433 -2.988 1.00 87.12 120 GLU A N 1
ATOM 973 C CA . GLU A 1 120 ? 7.878 -23.331 -3.800 1.00 87.12 120 GLU A CA 1
ATOM 974 C C . GLU A 1 120 ? 7.114 -22.022 -3.564 1.00 87.12 120 GLU A C 1
ATOM 976 O O . GLU A 1 120 ? 6.322 -21.605 -4.408 1.00 87.12 120 GLU A O 1
ATOM 981 N N . LEU A 1 121 ? 7.337 -21.362 -2.421 1.00 90.56 121 LEU A N 1
ATOM 982 C CA . LEU A 1 121 ? 6.571 -20.188 -2.011 1.00 90.56 121 LEU A CA 1
ATOM 983 C C . LEU A 1 121 ? 7.361 -18.888 -2.155 1.00 90.56 121 LEU A C 1
ATOM 985 O O . LEU A 1 121 ? 8.515 -18.770 -1.741 1.00 90.56 121 LEU A O 1
ATOM 989 N N . PHE A 1 122 ? 6.680 -17.877 -2.685 1.00 90.25 122 PHE A N 1
ATOM 990 C CA . PHE A 1 122 ? 7.238 -16.568 -2.978 1.00 90.25 122 PHE A CA 1
ATOM 991 C C . PHE A 1 122 ? 6.336 -15.456 -2.445 1.00 90.25 122 PHE A C 1
ATOM 993 O O . PHE A 1 122 ? 5.110 -15.555 -2.467 1.00 90.25 122 PHE A O 1
ATOM 1000 N N . LEU A 1 123 ? 6.961 -14.369 -2.002 1.00 90.00 123 LEU A N 1
ATOM 1001 C CA . LEU A 1 123 ? 6.301 -13.110 -1.682 1.00 90.00 123 LEU A CA 1
ATOM 1002 C C . LEU A 1 123 ? 6.278 -12.216 -2.917 1.00 90.00 123 LEU A C 1
ATOM 1004 O O . LEU A 1 123 ? 7.297 -12.054 -3.594 1.00 90.00 123 LEU A O 1
ATOM 1008 N N . ILE A 1 124 ? 5.132 -11.590 -3.170 1.00 89.50 124 ILE A N 1
ATOM 1009 C CA . ILE A 1 124 ? 5.003 -10.546 -4.184 1.00 89.50 124 ILE A CA 1
ATOM 1010 C C . ILE A 1 124 ? 5.475 -9.228 -3.578 1.00 89.50 124 ILE A C 1
ATOM 1012 O O . ILE A 1 124 ? 4.943 -8.783 -2.569 1.00 89.50 124 ILE A O 1
ATOM 1016 N N . ASN A 1 125 ? 6.436 -8.582 -4.227 1.00 87.00 125 ASN A N 1
ATOM 1017 C CA . ASN A 1 125 ? 6.879 -7.234 -3.904 1.00 87.00 125 ASN A CA 1
ATOM 1018 C C . ASN A 1 125 ? 6.522 -6.290 -5.049 1.00 87.00 125 ASN A C 1
ATOM 1020 O O . ASN A 1 125 ? 6.828 -6.557 -6.216 1.00 87.00 125 ASN A O 1
ATOM 1024 N N . MET A 1 126 ? 5.912 -5.158 -4.711 1.00 87.12 126 MET A N 1
ATOM 1025 C CA . MET A 1 126 ? 5.668 -4.062 -5.639 1.00 87.12 126 MET A CA 1
ATOM 1026 C C . MET A 1 126 ? 6.539 -2.860 -5.282 1.00 87.12 126 MET A C 1
ATOM 1028 O O . MET A 1 126 ? 6.683 -2.540 -4.102 1.00 87.12 126 MET A O 1
ATOM 1032 N N . PRO A 1 127 ? 7.081 -2.141 -6.281 1.00 88.06 127 PRO A N 1
ATOM 1033 C CA . PRO A 1 127 ? 7.614 -0.805 -6.052 1.00 88.06 127 PRO A CA 1
ATOM 1034 C C . PRO A 1 127 ? 6.556 0.076 -5.383 1.00 88.06 127 PRO A C 1
ATOM 1036 O O . PRO A 1 127 ? 5.391 0.058 -5.791 1.00 88.06 127 PRO A O 1
ATOM 1039 N N . PHE A 1 128 ? 6.957 0.912 -4.426 1.00 86.94 128 PHE A N 1
ATOM 1040 C CA . PHE A 1 128 ? 6.037 1.834 -3.760 1.00 86.94 128 PHE A CA 1
ATOM 1041 C C . PHE A 1 128 ? 5.377 2.802 -4.758 1.00 86.94 128 PHE A C 1
ATOM 1043 O O . PHE A 1 128 ? 4.195 3.121 -4.641 1.00 86.94 128 PHE A O 1
ATOM 1050 N N . TYR A 1 129 ? 6.083 3.162 -5.839 1.00 89.44 129 TYR A N 1
ATOM 1051 C CA . TYR A 1 129 ? 5.493 3.868 -6.983 1.00 89.44 129 TYR A CA 1
ATOM 1052 C C . TYR A 1 129 ? 4.241 3.175 -7.531 1.00 89.44 129 TYR A C 1
ATOM 1054 O O . TYR A 1 129 ? 3.250 3.839 -7.823 1.00 89.44 129 TYR A O 1
ATOM 1062 N N . PHE A 1 130 ? 4.274 1.849 -7.681 1.00 89.75 130 PHE A N 1
ATOM 1063 C CA . PHE A 1 130 ? 3.158 1.093 -8.244 1.00 89.75 130 PHE A CA 1
ATOM 1064 C C . PHE A 1 130 ? 2.019 0.991 -7.236 1.00 89.75 130 PHE A C 1
ATOM 1066 O O . PHE A 1 130 ? 0.877 1.186 -7.632 1.00 89.75 130 PHE A O 1
ATOM 1073 N N . ILE A 1 131 ? 2.315 0.807 -5.946 1.00 89.69 131 ILE A N 1
ATOM 1074 C CA . ILE A 1 131 ? 1.305 0.848 -4.875 1.00 89.69 131 ILE A CA 1
ATOM 1075 C C . ILE A 1 131 ? 0.532 2.176 -4.926 1.00 89.69 131 ILE A C 1
ATOM 1077 O O . ILE A 1 131 ? -0.700 2.175 -4.953 1.00 89.69 131 ILE A O 1
ATOM 1081 N N . CYS A 1 132 ? 1.240 3.304 -5.045 1.00 90.31 132 CYS A N 1
ATOM 1082 C CA . CYS A 1 132 ? 0.626 4.625 -5.188 1.00 90.31 132 CYS A CA 1
ATOM 1083 C C . CYS A 1 132 ? -0.216 4.748 -6.470 1.00 90.31 132 CYS A C 1
ATOM 1085 O O . CYS A 1 132 ? -1.358 5.195 -6.408 1.00 90.31 132 CYS A O 1
ATOM 1087 N N . ILE A 1 133 ? 0.297 4.316 -7.629 1.00 91.44 133 ILE A N 1
ATOM 1088 C CA . ILE A 1 133 ? -0.442 4.380 -8.908 1.00 91.44 133 ILE A CA 1
ATOM 1089 C C . ILE A 1 133 ? -1.701 3.500 -8.885 1.00 91.44 133 ILE A C 1
ATOM 1091 O O . ILE A 1 133 ? -2.751 3.882 -9.415 1.00 91.44 133 ILE A O 1
ATOM 1095 N N . TYR A 1 134 ? -1.608 2.319 -8.273 1.00 93.12 134 TYR A N 1
ATOM 1096 C CA . TYR A 1 134 ? -2.740 1.418 -8.121 1.00 93.12 134 TYR A CA 1
ATOM 1097 C C . TYR A 1 134 ? -3.781 2.034 -7.189 1.00 93.12 134 TYR A C 1
ATOM 1099 O O . TYR A 1 134 ? -4.958 2.051 -7.548 1.00 93.12 134 TYR A O 1
ATOM 1107 N N . ASN A 1 135 ? -3.375 2.608 -6.049 1.00 91.94 135 ASN A N 1
ATOM 1108 C CA . ASN A 1 135 ? -4.310 3.317 -5.179 1.00 91.94 135 ASN A CA 1
ATOM 1109 C C . ASN A 1 135 ? -4.985 4.493 -5.893 1.00 91.94 135 ASN A C 1
ATOM 1111 O O . ASN A 1 135 ? -6.196 4.637 -5.770 1.00 91.94 135 ASN A O 1
ATOM 1115 N N . ASP A 1 136 ? -4.250 5.288 -6.676 1.00 90.94 136 ASP A N 1
ATOM 1116 C CA . ASP A 1 136 ? -4.822 6.406 -7.440 1.00 90.94 136 ASP A CA 1
ATOM 1117 C C . ASP A 1 136 ? -5.946 5.954 -8.390 1.00 90.94 136 ASP A C 1
ATOM 1119 O O . ASP A 1 136 ? -6.858 6.724 -8.677 1.00 90.94 136 ASP A O 1
ATOM 1123 N N . SER A 1 137 ? -5.885 4.711 -8.882 1.00 91.94 137 SER A N 1
ATOM 1124 C CA . SER A 1 137 ? -6.872 4.139 -9.813 1.00 91.94 137 SER A CA 1
ATOM 1125 C C . SER A 1 137 ? -7.991 3.364 -9.118 1.00 91.94 137 SER A C 1
ATOM 1127 O O . SER A 1 137 ? -9.135 3.333 -9.582 1.00 91.94 137 SER A O 1
ATOM 1129 N N . LEU A 1 138 ? -7.663 2.680 -8.022 1.00 92.44 138 LEU A N 1
ATOM 1130 C CA . LEU A 1 138 ? -8.600 1.848 -7.278 1.00 92.44 138 LEU A CA 1
ATOM 1131 C C . LEU A 1 138 ? -9.348 2.648 -6.213 1.00 92.44 138 LEU A C 1
ATOM 1133 O O . LEU A 1 138 ? -10.465 2.259 -5.876 1.00 92.44 138 LEU A O 1
ATOM 1137 N N . HIS A 1 139 ? -8.783 3.748 -5.721 1.00 91.50 139 HIS A N 1
ATOM 1138 C CA . HIS A 1 139 ? -9.278 4.561 -4.609 1.00 91.50 139 HIS A CA 1
ATOM 1139 C C . HIS A 1 139 ? -9.451 3.742 -3.317 1.00 91.50 139 HIS A C 1
ATOM 1141 O O . HIS A 1 139 ? -10.536 3.740 -2.738 1.00 91.50 139 HIS A O 1
ATOM 1147 N N . ILE A 1 140 ? -8.429 2.968 -2.909 1.00 90.88 140 ILE A N 1
ATOM 1148 C CA . ILE A 1 140 ? -8.485 2.151 -1.675 1.00 90.88 140 ILE A CA 1
ATOM 1149 C C . ILE A 1 140 ? -8.606 3.063 -0.450 1.00 90.88 140 ILE A C 1
ATOM 1151 O O . ILE A 1 140 ? -9.488 2.871 0.384 1.00 90.88 140 ILE A O 1
ATOM 1155 N N . VAL A 1 141 ? -7.728 4.061 -0.379 1.00 87.62 141 VAL A N 1
ATOM 1156 C CA . VAL A 1 141 ? -7.757 5.174 0.578 1.00 87.62 141 VAL A CA 1
ATOM 1157 C C . VAL A 1 141 ? -7.564 6.487 -0.180 1.00 87.62 141 VAL A C 1
ATOM 1159 O O . VAL A 1 141 ? -7.290 6.488 -1.387 1.00 87.62 141 VAL A O 1
ATOM 1162 N N . ASN A 1 142 ? -7.717 7.612 0.520 1.00 77.69 142 ASN A N 1
ATOM 1163 C CA . ASN A 1 142 ? -7.591 8.947 -0.063 1.00 77.69 142 ASN A CA 1
ATOM 1164 C C . ASN A 1 142 ? -6.277 9.080 -0.887 1.00 77.69 142 ASN A C 1
ATOM 1166 O O . ASN A 1 142 ? -5.225 8.658 -0.399 1.00 77.69 142 ASN A O 1
ATOM 1170 N N . PRO A 1 143 ? -6.306 9.625 -2.124 1.00 65.56 143 PRO A N 1
ATOM 1171 C CA . PRO A 1 143 ? -5.145 9.709 -3.027 1.00 65.56 143 PRO A CA 1
ATOM 1172 C C . PRO A 1 143 ? -3.879 10.415 -2.500 1.00 65.56 143 PRO A C 1
ATOM 1174 O O . PRO A 1 143 ? -2.839 10.382 -3.153 1.00 65.56 143 PRO A O 1
ATOM 1177 N N . THR A 1 144 ? -3.913 11.042 -1.325 1.00 64.50 144 THR A N 1
ATOM 1178 C CA . THR A 1 144 ? -2.790 11.780 -0.724 1.00 64.50 144 THR A CA 1
ATOM 1179 C C . THR A 1 144 ? -1.704 10.914 -0.069 1.00 64.50 144 THR A C 1
ATOM 1181 O O . THR A 1 144 ? -0.860 11.478 0.631 1.00 64.50 144 THR A O 1
ATOM 1184 N N . LEU A 1 145 ? -1.641 9.595 -0.331 1.00 68.62 145 LEU A N 1
ATOM 1185 C CA . LEU A 1 145 ? -0.591 8.706 0.209 1.00 68.62 145 LEU A CA 1
ATOM 1186 C C . LEU A 1 145 ? 0.806 9.326 0.016 1.00 68.62 145 LEU A C 1
ATOM 1188 O O . LEU A 1 145 ? 1.520 9.548 0.986 1.00 68.62 145 LEU A O 1
ATOM 1192 N N . VAL A 1 146 ? 1.165 9.720 -1.211 1.00 66.75 146 VAL A N 1
ATOM 1193 C CA . VAL A 1 146 ? 2.509 10.250 -1.523 1.00 66.75 146 VAL A CA 1
ATOM 1194 C C . VAL A 1 146 ? 2.905 11.421 -0.619 1.00 66.75 146 VAL A C 1
ATOM 1196 O O . VAL A 1 146 ? 3.989 11.410 -0.049 1.00 66.75 146 VAL A O 1
ATOM 1199 N N . SER A 1 147 ? 2.019 12.405 -0.440 1.00 62.16 147 SER A N 1
ATOM 1200 C CA . SER A 1 147 ? 2.307 13.578 0.399 1.00 62.16 147 SER A CA 1
ATOM 1201 C C . SER A 1 147 ? 2.459 13.248 1.886 1.00 62.16 147 SER A C 1
ATOM 1203 O O . SER A 1 147 ? 3.064 14.020 2.619 1.00 62.16 147 SER A O 1
ATOM 1205 N N . LYS A 1 148 ? 1.898 12.122 2.341 1.00 61.56 148 LYS A N 1
ATOM 1206 C CA . LYS A 1 148 ? 1.877 11.727 3.754 1.00 61.56 148 LYS A CA 1
ATOM 1207 C C . LYS A 1 148 ? 3.063 10.835 4.141 1.00 61.56 148 LYS A C 1
ATOM 1209 O O . LYS A 1 148 ? 3.413 10.811 5.312 1.00 61.56 148 LYS A O 1
ATOM 1214 N N . PHE A 1 149 ? 3.692 10.145 3.183 1.00 60.31 149 PHE A N 1
ATOM 1215 C CA . PHE A 1 149 ? 4.771 9.174 3.443 1.00 60.31 149 PHE A CA 1
ATOM 1216 C C . PHE A 1 149 ? 6.183 9.665 3.118 1.00 60.31 149 PHE A C 1
ATOM 1218 O O . PHE A 1 149 ? 7.148 8.937 3.340 1.00 60.31 149 PHE A O 1
ATOM 1225 N N . TYR A 1 150 ? 6.314 10.869 2.566 1.00 58.88 150 TYR A N 1
ATOM 1226 C CA . TYR A 1 150 ? 7.564 11.358 1.992 1.00 58.88 150 TYR A CA 1
ATOM 1227 C C . TYR A 1 150 ? 8.145 12.553 2.756 1.00 58.88 150 TYR A C 1
ATOM 1229 O O . TYR A 1 150 ? 8.453 13.586 2.167 1.00 58.88 150 TYR A O 1
ATOM 1237 N N . ASP A 1 151 ? 8.308 12.414 4.072 1.00 55.06 151 ASP A N 1
ATOM 1238 C CA . ASP A 1 151 ? 9.155 13.320 4.854 1.00 55.06 151 ASP A CA 1
ATOM 1239 C C . ASP A 1 151 ? 10.550 12.690 5.028 1.00 55.06 151 ASP A C 1
ATOM 1241 O O . ASP A 1 151 ? 10.688 11.504 5.341 1.00 55.06 151 ASP A O 1
ATOM 1245 N N . GLU A 1 152 ? 11.610 13.475 4.808 1.00 48.81 152 GLU A N 1
ATOM 1246 C CA . GLU A 1 152 ? 13.003 13.056 5.023 1.00 48.81 152 GLU A CA 1
ATOM 1247 C C . GLU A 1 152 ? 13.276 12.621 6.469 1.00 48.81 152 GLU A C 1
ATOM 1249 O O . GLU A 1 152 ? 14.255 11.914 6.742 1.00 48.81 152 GLU A O 1
ATOM 1254 N N . ARG A 1 153 ? 12.423 13.053 7.400 1.00 54.03 153 ARG A N 1
ATOM 1255 C CA . ARG A 1 153 ? 12.402 12.618 8.788 1.00 54.03 153 ARG A CA 1
ATOM 1256 C C . ARG A 1 153 ? 10.984 12.182 9.099 1.00 54.03 153 ARG A C 1
ATOM 1258 O O . ARG A 1 153 ? 10.095 13.007 9.229 1.00 54.03 153 ARG A O 1
ATOM 1265 N N . MET A 1 154 ? 10.791 10.880 9.267 1.00 59.19 154 MET A N 1
ATOM 1266 C CA . MET A 1 154 ? 9.546 10.373 9.827 1.00 59.19 154 MET A CA 1
ATOM 1267 C C . MET A 1 154 ? 9.515 10.768 11.306 1.00 59.19 154 MET A C 1
ATOM 1269 O O . MET A 1 154 ? 10.064 10.056 12.154 1.00 59.19 154 MET A O 1
ATOM 1273 N N . TYR A 1 155 ? 8.986 11.959 11.608 1.00 64.56 155 TYR A N 1
ATOM 1274 C CA . TYR A 1 155 ? 8.673 12.307 12.981 1.00 64.56 155 TYR A CA 1
ATOM 1275 C C . TYR A 1 155 ? 7.462 11.484 13.423 1.00 64.56 155 TYR A C 1
ATOM 1277 O O . TYR A 1 155 ? 6.865 10.706 12.673 1.00 64.56 155 TYR A O 1
ATOM 1285 N N . TRP A 1 156 ? 7.163 11.583 14.712 1.00 67.50 156 TRP A N 1
ATOM 1286 C CA . TRP A 1 156 ? 6.126 10.770 15.324 1.00 67.50 156 TRP A CA 1
ATOM 1287 C C . TRP A 1 156 ? 4.749 11.001 14.685 1.00 67.50 156 TRP A C 1
ATOM 1289 O O . TRP A 1 156 ? 4.011 10.048 14.472 1.00 67.50 156 TRP A O 1
ATOM 1299 N N . GLU A 1 157 ? 4.430 12.238 14.302 1.00 70.38 157 GLU A N 1
ATOM 1300 C CA . GLU A 1 157 ? 3.160 12.558 13.642 1.00 70.38 157 GLU A CA 1
ATOM 1301 C C . GLU A 1 157 ? 3.037 11.957 12.237 1.00 70.38 157 GLU A C 1
ATOM 1303 O O . GLU A 1 157 ? 1.949 11.544 11.834 1.00 70.38 157 GLU A O 1
ATOM 1308 N N . GLU A 1 158 ? 4.120 11.909 11.459 1.00 71.06 158 GLU A N 1
ATOM 1309 C CA . GLU A 1 158 ? 4.128 11.249 10.150 1.00 71.06 158 GLU A CA 1
ATOM 1310 C C . GLU A 1 158 ? 4.000 9.734 10.304 1.00 71.06 158 GLU A C 1
ATOM 1312 O O . GLU A 1 158 ? 3.352 9.091 9.480 1.00 71.06 158 GLU A O 1
ATOM 1317 N N . TRP A 1 159 ? 4.558 9.168 11.377 1.00 71.81 159 TRP A N 1
ATOM 1318 C CA . TRP A 1 159 ? 4.377 7.760 11.713 1.00 71.81 159 TRP A CA 1
ATOM 1319 C C . TRP A 1 159 ? 2.926 7.422 12.095 1.00 71.81 159 TRP A C 1
ATOM 1321 O O . TRP A 1 159 ? 2.378 6.470 11.546 1.00 71.81 159 TRP A O 1
ATOM 1331 N N . GLU A 1 160 ? 2.277 8.213 12.958 1.00 73.94 160 GLU A N 1
ATOM 1332 C CA . GLU A 1 160 ? 0.849 8.043 13.307 1.00 73.94 160 GLU A CA 1
ATOM 1333 C C . GLU A 1 160 ? -0.037 8.149 12.052 1.00 73.94 160 GLU A C 1
ATOM 1335 O O . GLU A 1 160 ? -0.929 7.338 11.800 1.00 73.94 160 GLU A O 1
ATOM 1340 N N . LYS A 1 161 ? 0.263 9.108 11.166 1.00 78.00 161 LYS A N 1
ATOM 1341 C CA . LYS A 1 161 ? -0.394 9.168 9.853 1.00 78.00 161 LYS A CA 1
ATOM 1342 C C . LYS A 1 161 ? -0.145 7.892 9.056 1.00 78.00 161 LYS A C 1
ATOM 1344 O O . LYS A 1 161 ? -1.082 7.375 8.450 1.00 78.00 161 LYS A O 1
ATOM 1349 N N . PHE A 1 162 ? 1.082 7.373 9.044 1.00 76.38 162 PHE A N 1
ATOM 1350 C CA . PHE A 1 162 ? 1.383 6.161 8.296 1.00 76.38 162 PHE A CA 1
ATOM 1351 C C . PHE A 1 162 ? 0.544 4.976 8.770 1.00 76.38 162 PHE A C 1
ATOM 1353 O O . PHE A 1 162 ? -0.109 4.337 7.944 1.00 76.38 162 PHE A O 1
ATOM 1360 N N . VAL A 1 163 ? 0.523 4.715 10.078 1.00 76.81 163 VAL A N 1
ATOM 1361 C CA . VAL A 1 163 ? -0.169 3.553 10.650 1.00 76.81 163 VAL A CA 1
ATOM 1362 C C . VAL A 1 163 ? -1.672 3.643 10.394 1.00 76.81 163 VAL A C 1
ATOM 1364 O O . VAL A 1 163 ? -2.251 2.683 9.885 1.00 76.81 163 VAL A O 1
ATOM 1367 N N . ALA A 1 164 ? -2.286 4.808 10.612 1.00 79.56 164 ALA A N 1
ATOM 1368 C CA . ALA A 1 164 ? -3.711 5.002 10.359 1.00 79.56 164 ALA A CA 1
ATOM 1369 C C . ALA A 1 164 ? -4.104 4.756 8.890 1.00 79.56 164 ALA A C 1
ATOM 1371 O O . ALA A 1 164 ? -5.086 4.064 8.599 1.00 79.56 164 ALA A O 1
ATOM 1372 N N . TYR A 1 165 ? -3.329 5.295 7.941 1.00 82.81 165 TYR A N 1
ATOM 1373 C CA . TYR A 1 165 ? -3.576 5.065 6.515 1.00 82.81 165 TYR A CA 1
ATOM 1374 C C . TYR A 1 165 ? -3.304 3.621 6.110 1.00 82.81 165 TYR A C 1
ATOM 1376 O O . TYR A 1 165 ? -4.066 3.078 5.314 1.00 82.81 165 TYR A O 1
ATOM 1384 N N . HIS A 1 166 ? -2.266 2.993 6.656 1.00 81.25 166 HIS A N 1
ATOM 1385 C CA . HIS A 1 166 ? -1.950 1.591 6.415 1.00 81.25 166 HIS A CA 1
ATOM 1386 C C . HIS A 1 166 ? -3.070 0.661 6.915 1.00 81.25 166 HIS A C 1
ATOM 1388 O O . HIS A 1 166 ? -3.493 -0.240 6.188 1.00 81.25 166 HIS A O 1
ATOM 1394 N N . GLU A 1 167 ? -3.625 0.925 8.099 1.00 81.81 167 GLU A N 1
ATOM 1395 C CA . GLU A 1 167 ? -4.739 0.158 8.663 1.00 81.81 167 GLU A CA 1
ATOM 1396 C C . GLU A 1 167 ? -6.006 0.274 7.807 1.00 81.81 167 GLU A C 1
ATOM 1398 O O . GLU A 1 167 ? -6.623 -0.734 7.438 1.00 81.81 167 GLU A O 1
ATOM 1403 N N . ALA A 1 168 ? -6.360 1.503 7.412 1.00 86.75 168 ALA A N 1
ATOM 1404 C CA . ALA A 1 168 ? -7.474 1.738 6.502 1.00 86.75 168 ALA A CA 1
ATOM 1405 C C . ALA A 1 168 ? -7.247 1.047 5.148 1.00 86.75 168 ALA A C 1
ATOM 1407 O O . ALA A 1 168 ? -8.165 0.451 4.584 1.00 86.75 168 ALA A O 1
ATOM 1408 N N . PHE A 1 169 ? -6.015 1.075 4.637 1.00 87.81 169 PHE A N 1
ATOM 1409 C CA . PHE A 1 169 ? -5.648 0.470 3.361 1.00 87.81 169 PHE A CA 1
ATOM 1410 C C . PHE A 1 169 ? -5.838 -1.044 3.349 1.00 87.81 169 PHE A C 1
ATOM 1412 O O . PHE A 1 169 ? -6.529 -1.572 2.474 1.00 87.81 169 PHE A O 1
ATOM 1419 N N . ARG A 1 170 ? -5.261 -1.735 4.336 1.00 88.69 170 ARG A N 1
ATOM 1420 C CA . ARG A 1 170 ? -5.355 -3.193 4.493 1.00 88.69 170 ARG A CA 1
ATOM 1421 C C . ARG A 1 170 ? -6.797 -3.647 4.665 1.00 88.69 170 ARG A C 1
ATOM 1423 O O . ARG A 1 170 ? -7.256 -4.544 3.954 1.00 88.69 170 ARG A O 1
ATOM 1430 N N . THR A 1 171 ? -7.539 -2.965 5.535 1.00 88.19 171 THR A N 1
ATOM 1431 C CA . THR A 1 171 ? -8.954 -3.259 5.785 1.00 88.19 171 THR A CA 1
ATOM 1432 C C . THR A 1 171 ? -9.799 -3.070 4.526 1.00 88.19 171 THR A C 1
ATOM 1434 O O . THR A 1 171 ? -10.549 -3.968 4.133 1.00 88.19 171 THR A O 1
ATOM 1437 N N . ASN A 1 172 ? -9.636 -1.948 3.823 1.00 92.12 172 ASN A N 1
ATOM 1438 C CA . ASN A 1 172 ? -10.396 -1.666 2.606 1.00 92.12 172 ASN A CA 1
ATOM 1439 C C . ASN A 1 172 ? -10.047 -2.635 1.466 1.00 92.12 172 ASN A C 1
ATOM 1441 O O . ASN A 1 172 ? -10.934 -3.013 0.697 1.00 92.12 172 ASN A O 1
ATOM 1445 N N . LEU A 1 173 ? -8.788 -3.077 1.357 1.00 92.00 173 LEU A N 1
ATOM 1446 C CA . LEU A 1 173 ? -8.395 -4.134 0.419 1.00 92.00 173 LEU A CA 1
ATOM 1447 C C . LEU A 1 173 ? -9.072 -5.466 0.749 1.00 92.00 173 LEU A C 1
ATOM 1449 O O . LEU A 1 173 ? -9.650 -6.087 -0.143 1.00 92.00 173 LEU A O 1
ATOM 1453 N N . ALA A 1 174 ? -9.052 -5.884 2.017 1.00 91.62 174 ALA A N 1
ATOM 1454 C CA . ALA A 1 174 ? -9.705 -7.110 2.465 1.00 91.62 174 ALA A CA 1
ATOM 1455 C C . ALA A 1 174 ? -11.207 -7.110 2.126 1.00 91.62 174 ALA A C 1
ATOM 1457 O O . ALA A 1 174 ? -11.717 -8.085 1.568 1.00 91.62 174 ALA A O 1
ATOM 1458 N N . ILE A 1 175 ? -11.898 -5.996 2.385 1.00 92.38 175 ILE A N 1
ATOM 1459 C CA . ILE A 1 175 ? -13.323 -5.826 2.058 1.00 92.38 175 ILE A CA 1
ATOM 1460 C C . ILE A 1 175 ? -13.571 -5.953 0.555 1.00 92.38 175 ILE A C 1
ATOM 1462 O O . ILE A 1 175 ? -14.523 -6.614 0.140 1.00 92.38 175 ILE A O 1
ATOM 1466 N N . ARG A 1 176 ? -12.706 -5.366 -0.282 1.00 93.56 176 ARG A N 1
ATOM 1467 C CA . ARG A 1 176 ? -12.822 -5.471 -1.747 1.00 93.56 176 ARG A CA 1
ATOM 1468 C C . ARG A 1 176 ? -12.608 -6.883 -2.273 1.00 93.56 176 ARG A C 1
ATOM 1470 O O . ARG A 1 176 ? -13.148 -7.214 -3.320 1.00 93.56 176 ARG A O 1
ATOM 1477 N N . LEU A 1 177 ? -11.883 -7.720 -1.538 1.00 91.94 177 LEU A N 1
ATOM 1478 C CA . LEU A 1 177 ? -11.792 -9.155 -1.814 1.00 91.94 177 LEU A CA 1
ATOM 1479 C C . LEU A 1 177 ? -12.987 -9.958 -1.280 1.00 91.94 177 LEU A C 1
ATOM 1481 O O . LEU A 1 177 ? -12.970 -11.186 -1.311 1.00 91.94 177 LEU A O 1
ATOM 1485 N N . GLY A 1 178 ? -14.028 -9.286 -0.789 1.00 92.38 178 GLY A N 1
ATOM 1486 C CA . GLY A 1 178 ? -15.252 -9.909 -0.299 1.00 92.38 178 GLY A CA 1
ATOM 1487 C C . GLY A 1 178 ? -15.191 -10.353 1.162 1.00 92.38 178 GLY A C 1
ATOM 1488 O O . GLY A 1 178 ? -16.145 -10.976 1.636 1.00 92.38 178 GLY A O 1
ATOM 1489 N N . LYS A 1 179 ? -14.118 -10.033 1.905 1.00 91.88 179 LYS A N 1
ATOM 1490 C CA . LYS A 1 179 ? -14.064 -10.321 3.344 1.00 91.88 179 LYS A CA 1
ATOM 1491 C C . LYS A 1 179 ? -15.045 -9.416 4.087 1.00 91.88 179 LYS A C 1
ATOM 1493 O O . LYS A 1 179 ? -14.961 -8.195 4.015 1.00 91.88 179 LYS A O 1
ATOM 1498 N N . LYS A 1 180 ? -15.975 -10.026 4.821 1.00 90.69 180 LYS A N 1
ATOM 1499 C CA . LYS A 1 180 ? -16.943 -9.315 5.680 1.00 90.69 180 LYS A CA 1
ATOM 1500 C C . LYS A 1 180 ? -16.516 -9.287 7.141 1.00 90.69 180 LYS A C 1
ATOM 1502 O O . LYS A 1 180 ? -16.875 -8.376 7.876 1.00 90.69 180 LYS A O 1
ATOM 1507 N N . THR A 1 181 ? -15.766 -10.300 7.550 1.00 86.25 181 THR A N 1
ATOM 1508 C CA . THR A 1 181 ? -15.303 -10.507 8.916 1.00 86.25 181 THR A CA 1
ATOM 1509 C C . THR A 1 181 ? -13.860 -10.975 8.892 1.00 86.25 181 THR A C 1
ATOM 1511 O O . THR A 1 181 ? -13.410 -11.567 7.909 1.00 86.25 181 THR A O 1
ATOM 1514 N N . THR A 1 182 ? -13.151 -10.743 9.985 1.00 84.56 182 THR A N 1
ATOM 1515 C CA . THR A 1 182 ? -11.789 -11.236 10.210 1.00 84.56 182 THR A CA 1
ATOM 1516 C C . THR A 1 182 ? -11.592 -11.465 11.701 1.00 84.56 182 THR A C 1
ATOM 1518 O O . THR A 1 182 ? -12.410 -11.021 12.506 1.00 84.56 182 THR A O 1
ATOM 1521 N N . THR A 1 183 ? -10.534 -12.154 12.093 1.00 81.06 183 THR A N 1
ATOM 1522 C CA . THR A 1 183 ? -10.095 -12.210 13.492 1.00 81.06 183 THR A CA 1
ATOM 1523 C C . THR A 1 183 ? -9.062 -11.126 13.787 1.00 81.06 183 THR A C 1
ATOM 1525 O O . THR A 1 183 ? -8.362 -10.659 12.883 1.00 81.06 183 THR A O 1
ATOM 1528 N N . LEU A 1 184 ? -8.915 -10.748 15.059 1.00 74.88 184 LEU A N 1
ATOM 1529 C CA . LEU A 1 184 ? -7.836 -9.846 15.486 1.00 74.88 184 LEU A CA 1
ATOM 1530 C C . LEU A 1 184 ? -6.451 -10.445 15.221 1.00 74.88 184 LEU A C 1
ATOM 1532 O O . LEU A 1 184 ? -5.513 -9.720 14.901 1.00 74.88 184 LEU A O 1
ATOM 1536 N N . ARG A 1 185 ? -6.332 -11.775 15.294 1.00 76.88 185 ARG A N 1
ATOM 1537 C CA . ARG A 1 185 ? -5.126 -12.513 14.911 1.00 76.88 185 ARG A CA 1
ATOM 1538 C C . ARG A 1 185 ? -4.760 -12.312 13.443 1.00 76.88 185 ARG A C 1
ATOM 1540 O O . ARG A 1 185 ? -3.583 -12.208 13.130 1.00 76.88 185 ARG A O 1
ATOM 1547 N N . GLU A 1 186 ? -5.740 -12.277 12.549 1.00 78.44 186 GLU A N 1
ATOM 1548 C CA . GLU A 1 186 ? -5.495 -12.043 11.122 1.00 78.44 186 GLU A CA 1
ATOM 1549 C C . GLU A 1 186 ? -5.165 -10.576 10.827 1.00 78.44 186 GLU A C 1
ATOM 1551 O O . GLU A 1 186 ? -4.324 -10.312 9.973 1.00 78.44 186 GLU A O 1
ATOM 1556 N N . LEU A 1 187 ? -5.767 -9.623 11.548 1.00 76.44 187 LEU A N 1
ATOM 1557 C CA . LEU A 1 187 ? -5.424 -8.201 11.411 1.00 76.44 187 LEU A CA 1
ATOM 1558 C C . LEU A 1 187 ? -4.006 -7.906 11.922 1.00 76.44 187 LEU A C 1
ATOM 1560 O O . LEU A 1 187 ? -3.244 -7.183 11.268 1.00 76.44 187 LEU A O 1
ATOM 1564 N N . TYR A 1 188 ? -3.631 -8.520 13.051 1.00 74.25 188 TYR A N 1
ATOM 1565 C CA . TYR A 1 188 ? -2.365 -8.289 13.752 1.00 74.25 188 TYR A CA 1
ATOM 1566 C C . TYR A 1 188 ? -1.609 -9.603 14.030 1.00 74.25 188 TYR A C 1
ATOM 1568 O O . TYR A 1 188 ? -1.433 -9.995 15.188 1.00 74.25 188 TYR A O 1
ATOM 1576 N N . PRO A 1 189 ? -1.099 -10.286 12.988 1.00 67.25 189 PRO A N 1
ATOM 1577 C CA . PRO A 1 189 ? -0.518 -11.631 13.105 1.00 67.25 189 PRO A CA 1
ATOM 1578 C C . PRO A 1 189 ? 0.736 -11.711 13.985 1.00 67.25 189 PRO A C 1
ATOM 1580 O O . PRO A 1 189 ? 1.065 -12.784 14.495 1.00 67.25 189 PRO A O 1
ATOM 1583 N N . ASN A 1 190 ? 1.418 -10.581 14.188 1.00 64.50 190 ASN A N 1
ATOM 1584 C CA . ASN A 1 190 ? 2.646 -10.473 14.978 1.00 64.50 190 ASN A CA 1
ATOM 1585 C C . ASN A 1 190 ? 2.434 -9.857 16.370 1.00 64.50 190 ASN A C 1
ATOM 1587 O O . ASN A 1 190 ? 3.416 -9.589 17.063 1.00 64.50 190 ASN A O 1
ATOM 1591 N N . ALA A 1 191 ? 1.187 -9.595 16.773 1.00 63.88 191 ALA A N 1
ATOM 1592 C CA . ALA A 1 191 ? 0.901 -9.097 18.112 1.00 63.88 191 ALA A CA 1
ATOM 1593 C C . ALA A 1 191 ? 1.251 -10.156 19.176 1.00 63.88 191 ALA A C 1
ATOM 1595 O O . ALA A 1 191 ? 1.136 -11.363 18.930 1.00 63.88 191 ALA A O 1
ATOM 1596 N N . ASP A 1 192 ? 1.723 -9.705 20.345 1.00 57.75 192 ASP A N 1
ATOM 1597 C CA . ASP A 1 192 ? 2.156 -10.610 21.413 1.00 57.75 192 ASP A CA 1
ATOM 1598 C C . ASP A 1 192 ? 0.972 -11.461 21.900 1.00 57.75 192 ASP A C 1
ATOM 1600 O O . ASP A 1 192 ? -0.129 -10.970 22.147 1.00 57.75 192 ASP A O 1
ATOM 1604 N N . LYS A 1 193 ? 1.196 -12.773 21.993 1.00 52.53 193 LYS A N 1
ATOM 1605 C CA . LYS A 1 193 ? 0.152 -13.798 22.157 1.00 52.53 193 LYS A CA 1
ATOM 1606 C C . LYS A 1 193 ? -0.318 -13.947 23.603 1.00 52.53 193 LYS A C 1
ATOM 1608 O O . LYS A 1 193 ? -0.959 -14.945 23.926 1.00 52.53 193 LYS A O 1
ATOM 1613 N N . SER A 1 194 ? 0.020 -13.006 24.480 1.00 52.91 194 SER A N 1
ATOM 1614 C CA . SER A 1 194 ? -0.267 -13.110 25.910 1.00 52.91 194 SER A CA 1
ATOM 1615 C C . SER A 1 194 ? -1.743 -12.919 26.270 1.00 52.91 194 SER A C 1
ATOM 1617 O O . SER A 1 194 ? -2.059 -13.015 27.451 1.00 52.91 194 SER A O 1
ATOM 1619 N N . ASP A 1 195 ? -2.641 -12.690 25.301 1.00 52.03 195 ASP A N 1
ATOM 1620 C CA . ASP A 1 195 ? -4.044 -12.373 25.579 1.00 52.03 195 ASP A CA 1
ATOM 1621 C C . ASP A 1 195 ? -5.086 -13.273 24.893 1.00 52.03 195 ASP A C 1
ATOM 1623 O O . ASP A 1 195 ? -4.963 -13.682 23.736 1.00 52.03 195 ASP A O 1
ATOM 1627 N N . VAL A 1 196 ? -6.170 -13.530 25.631 1.00 55.88 196 VAL A N 1
ATOM 1628 C CA . VAL A 1 196 ? -7.276 -14.472 25.342 1.00 55.88 196 VAL A CA 1
ATOM 1629 C C . VAL A 1 196 ? -8.217 -13.956 24.233 1.00 55.88 196 VAL A C 1
ATOM 1631 O O . VAL A 1 196 ? -9.177 -14.620 23.851 1.00 55.88 196 VAL A O 1
ATOM 1634 N N . ASN A 1 197 ? -7.942 -12.767 23.685 1.00 62.16 197 ASN A N 1
ATOM 1635 C CA . ASN A 1 197 ? -8.877 -12.020 22.844 1.00 62.16 197 ASN A CA 1
ATOM 1636 C C . ASN A 1 197 ? -8.541 -12.011 21.337 1.00 62.16 197 ASN A C 1
ATOM 1638 O O . ASN A 1 197 ? -9.288 -11.433 20.553 1.00 62.16 197 ASN A O 1
ATOM 1642 N N . PHE A 1 198 ? -7.465 -12.658 20.881 1.00 69.38 198 PHE A N 1
ATOM 1643 C CA . PHE A 1 198 ? -7.065 -12.585 19.464 1.00 69.38 198 PHE A CA 1
ATOM 1644 C C . PHE A 1 198 ? -7.946 -13.388 18.498 1.00 69.38 198 PHE A C 1
ATOM 1646 O O . PHE A 1 198 ? -7.977 -13.091 17.303 1.00 69.38 198 PHE A O 1
ATOM 1653 N N . ASP A 1 199 ? -8.692 -14.368 19.006 1.00 75.19 199 ASP A N 1
ATOM 1654 C CA . ASP A 1 199 ? -9.608 -15.176 18.193 1.00 75.19 199 ASP A CA 1
ATOM 1655 C C . ASP A 1 199 ? -11.016 -14.552 18.101 1.00 75.19 199 ASP A C 1
ATOM 1657 O O . ASP A 1 199 ? -11.927 -15.144 17.520 1.00 75.19 199 ASP A O 1
ATOM 1661 N N . PHE A 1 200 ? -11.214 -13.337 18.635 1.00 74.94 200 PHE A N 1
ATOM 1662 C CA . PHE A 1 200 ? -12.455 -12.594 18.428 1.00 74.94 200 PHE A CA 1
ATOM 1663 C C . PHE A 1 200 ? -12.610 -12.226 16.958 1.00 74.94 200 PHE A C 1
ATOM 1665 O O . PHE A 1 200 ? -11.725 -11.621 16.348 1.00 74.94 200 PHE A O 1
ATOM 1672 N N . SER A 1 201 ? -13.774 -12.569 16.410 1.00 79.75 201 SER A N 1
ATOM 1673 C CA . SER A 1 201 ? -14.170 -12.125 15.085 1.00 79.75 201 SER A CA 1
ATOM 1674 C C . SER A 1 201 ? -14.723 -10.705 15.154 1.00 79.75 201 SER A C 1
ATOM 1676 O O . SER A 1 201 ? -15.582 -10.399 15.983 1.00 79.75 201 SER A O 1
ATOM 1678 N N . VAL A 1 202 ? -14.232 -9.854 14.262 1.00 77.56 202 VAL A N 1
ATOM 1679 C CA . VAL A 1 202 ? -14.693 -8.488 14.051 1.00 77.56 202 VAL A CA 1
ATOM 1680 C C . VAL A 1 202 ? -15.288 -8.356 12.656 1.00 77.56 202 VAL A C 1
ATOM 1682 O O . VAL A 1 202 ? -14.827 -8.975 11.693 1.00 77.56 202 VAL A O 1
ATOM 1685 N N . ASN A 1 203 ? -16.333 -7.543 12.554 1.00 82.19 203 ASN A N 1
ATOM 1686 C CA . ASN A 1 203 ? -16.920 -7.161 11.278 1.00 82.19 203 ASN A CA 1
ATOM 1687 C C . ASN A 1 203 ? -16.061 -6.061 10.649 1.00 82.19 203 ASN A C 1
ATOM 1689 O O . ASN A 1 203 ? -15.697 -5.101 11.323 1.00 82.19 203 ASN A O 1
ATOM 1693 N N . LEU A 1 204 ? -15.771 -6.191 9.358 1.00 85.12 204 LEU A N 1
ATOM 1694 C CA . LEU A 1 204 ? -15.021 -5.194 8.607 1.00 85.12 204 LEU A CA 1
ATOM 1695 C C . LEU A 1 204 ? -15.975 -4.137 8.045 1.00 85.12 204 LEU A C 1
ATOM 1697 O O . LEU A 1 204 ? -16.975 -4.468 7.402 1.00 85.12 204 LEU A O 1
ATOM 1701 N N . LYS A 1 205 ? -15.638 -2.864 8.252 1.00 86.94 205 LYS A N 1
ATOM 1702 C CA . LYS A 1 205 ? -16.283 -1.714 7.611 1.00 86.94 205 LYS A CA 1
ATOM 1703 C C . LYS A 1 205 ? -15.261 -0.952 6.774 1.00 86.94 205 LYS A C 1
ATOM 1705 O O . LYS A 1 205 ? -14.091 -0.935 7.147 1.00 86.94 205 LYS A O 1
ATOM 1710 N N . PRO A 1 206 ? -15.670 -0.343 5.646 1.00 90.06 206 PRO A N 1
ATOM 1711 C CA . PRO A 1 206 ? -14.791 0.552 4.912 1.00 90.06 206 PRO A CA 1
ATOM 1712 C C . PRO A 1 206 ? -14.330 1.679 5.832 1.00 90.06 206 PRO A C 1
ATOM 1714 O O . PRO A 1 206 ? -15.163 2.362 6.417 1.00 90.06 206 PRO A O 1
ATOM 1717 N N . LEU A 1 207 ? -13.021 1.852 5.959 1.00 88.19 207 LEU A N 1
ATOM 1718 C CA . LEU A 1 207 ? -12.421 2.823 6.860 1.00 88.19 207 LEU A CA 1
ATOM 1719 C C . LEU A 1 207 ? -12.017 4.084 6.097 1.00 88.19 207 LEU A C 1
ATOM 1721 O O . LEU A 1 207 ? -11.354 4.007 5.054 1.00 88.19 207 LEU A O 1
ATOM 1725 N N . ARG A 1 208 ? -12.366 5.249 6.649 1.00 88.81 208 ARG A N 1
ATOM 1726 C CA . ARG A 1 208 ? -11.751 6.538 6.298 1.00 88.81 208 ARG A CA 1
ATOM 1727 C C . ARG A 1 208 ? -10.820 7.001 7.414 1.00 88.81 208 ARG A C 1
ATOM 1729 O O . ARG A 1 208 ? -11.081 6.749 8.583 1.00 88.81 208 ARG A O 1
ATOM 1736 N N . VAL A 1 209 ? -9.749 7.701 7.058 1.00 86.06 209 VAL A N 1
ATOM 1737 C CA . VAL A 1 209 ? -8.828 8.286 8.041 1.00 86.06 209 VAL A CA 1
ATOM 1738 C C . VAL A 1 209 ? -9.222 9.732 8.307 1.00 86.06 209 VAL A C 1
ATOM 1740 O O . VAL A 1 209 ? -9.387 10.498 7.356 1.00 86.06 209 VAL A O 1
ATOM 1743 N N . CYS A 1 210 ? -9.327 10.099 9.581 1.00 87.19 210 CYS A N 1
ATOM 1744 C CA . CYS A 1 210 ? -9.629 11.450 10.042 1.00 87.19 210 CYS A CA 1
ATOM 1745 C C . CYS A 1 210 ? -8.482 11.963 10.916 1.00 87.19 210 CYS A C 1
ATOM 1747 O O . CYS A 1 210 ? -7.951 11.219 11.736 1.00 87.19 210 CYS A O 1
ATOM 1749 N N . GLU A 1 211 ? -8.125 13.239 10.791 1.00 86.88 211 GLU A N 1
ATOM 1750 C CA . GLU A 1 211 ? -7.220 13.905 11.736 1.00 86.88 211 GLU A CA 1
ATOM 1751 C C . GLU A 1 211 ? -8.059 14.789 12.662 1.00 86.88 211 GLU A C 1
ATOM 1753 O O . GLU A 1 211 ? -8.782 15.647 12.163 1.00 86.88 211 GLU A O 1
ATOM 1758 N N . ALA A 1 212 ? -7.984 14.597 13.980 1.00 87.75 212 ALA A N 1
ATOM 1759 C CA . ALA A 1 212 ? -8.764 15.363 14.955 1.00 87.75 212 ALA A CA 1
ATOM 1760 C C . ALA A 1 212 ? -8.036 16.640 15.415 1.00 87.75 212 ALA A C 1
ATOM 1762 O O . ALA A 1 212 ? -6.808 16.651 15.547 1.00 87.75 212 ALA A O 1
ATOM 1763 N N . ASN A 1 213 ? -8.777 17.722 15.674 1.00 86.75 213 ASN A N 1
ATOM 1764 C CA . ASN A 1 213 ? -8.231 18.927 16.313 1.00 86.75 213 ASN A CA 1
ATOM 1765 C C . ASN A 1 213 ? -7.932 18.683 17.799 1.00 86.75 213 ASN A C 1
ATOM 1767 O O . 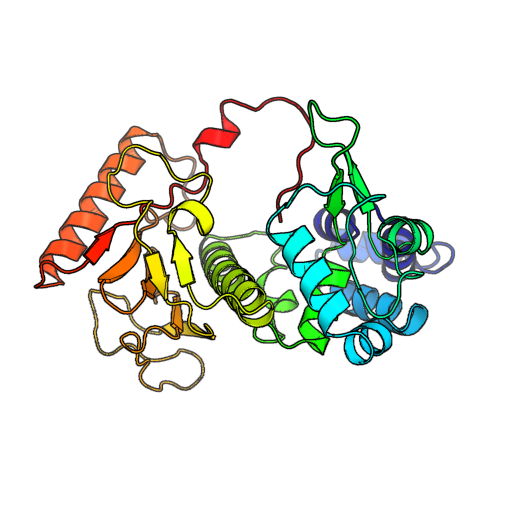ASN A 1 213 ? -6.934 19.171 18.330 1.00 86.75 213 ASN A O 1
ATOM 1771 N N . GLU A 1 214 ? -8.803 17.932 18.463 1.00 85.19 214 GLU A N 1
ATOM 1772 C CA . GLU A 1 214 ? -8.801 17.711 19.900 1.00 85.19 214 GLU A CA 1
ATOM 1773 C C . GLU A 1 214 ? -8.122 16.396 20.290 1.00 85.19 214 GLU A C 1
ATOM 1775 O O . GLU A 1 214 ? -7.901 15.512 19.461 1.00 85.19 214 GLU A O 1
ATOM 1780 N N . GLN A 1 215 ? -7.802 16.272 21.583 1.00 75.12 215 GLN A N 1
ATOM 1781 C CA . GLN A 1 215 ? -7.188 15.077 22.146 1.00 75.12 215 GLN A CA 1
ATOM 1782 C C . GLN A 1 215 ? -8.234 14.159 22.798 1.00 75.12 215 GLN A C 1
ATOM 1784 O O . GLN A 1 215 ? -8.763 14.485 23.859 1.00 75.12 215 GLN A O 1
ATOM 1789 N N . PHE A 1 216 ? -8.472 12.974 22.243 1.00 69.94 216 PHE A N 1
ATOM 1790 C CA . PHE A 1 216 ? -9.188 11.886 22.914 1.00 69.94 216 PHE A CA 1
ATOM 1791 C C . PHE A 1 216 ? -8.287 11.205 23.969 1.00 69.94 216 PHE A C 1
ATOM 1793 O O . PHE A 1 216 ? -7.088 11.048 23.720 1.00 69.94 216 PHE A O 1
ATOM 1800 N N . PRO A 1 217 ? -8.806 10.775 25.135 1.00 62.03 217 PRO A N 1
ATOM 1801 C CA . PRO A 1 217 ? -10.190 10.904 25.602 1.00 62.03 217 PRO A CA 1
ATOM 1802 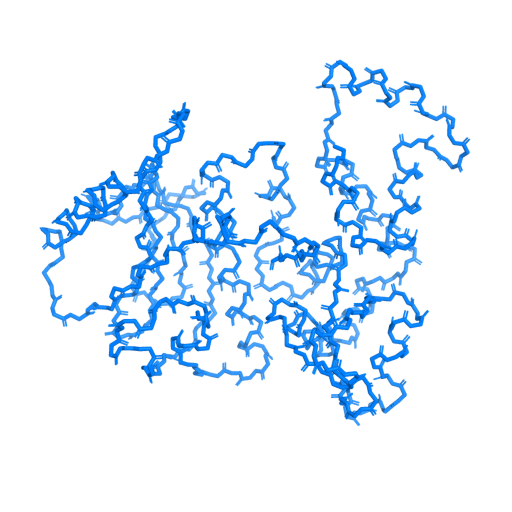C C . PRO A 1 217 ? -10.468 12.207 26.372 1.00 62.03 217 PRO A C 1
ATOM 1804 O O . PRO A 1 217 ? -11.540 12.360 26.945 1.00 62.03 217 PRO A O 1
ATOM 1807 N N . LEU A 1 218 ? -9.513 13.144 26.421 1.00 66.31 218 LEU A N 1
ATOM 1808 C CA . LEU A 1 218 ? -9.643 14.382 27.200 1.00 66.31 218 LEU A CA 1
ATOM 1809 C C . LEU A 1 218 ? -10.784 15.274 26.704 1.00 66.31 218 LEU A C 1
ATOM 1811 O O . LEU A 1 218 ? -11.401 15.982 27.495 1.00 66.31 218 LEU A O 1
ATOM 1815 N N . THR A 1 219 ? -11.031 15.267 25.396 1.00 69.94 219 THR A N 1
ATOM 1816 C CA . THR A 1 219 ? -12.073 16.060 24.748 1.00 69.94 219 THR A CA 1
ATOM 1817 C C . THR A 1 219 ? -12.945 15.164 23.880 1.00 69.94 219 THR A C 1
ATOM 1819 O O . THR A 1 219 ? -12.443 14.317 23.143 1.00 69.94 219 THR A O 1
ATOM 1822 N N . ASN A 1 220 ? -14.256 15.364 23.986 1.00 70.88 220 ASN A N 1
ATOM 1823 C CA . ASN A 1 220 ? -15.286 14.765 23.148 1.00 70.88 220 ASN A CA 1
ATOM 1824 C C . ASN A 1 220 ? -16.472 15.757 23.129 1.00 70.88 220 ASN A C 1
ATOM 1826 O O . ASN A 1 220 ? -16.850 16.217 24.213 1.00 70.88 220 ASN A O 1
ATOM 1830 N N . PRO A 1 221 ? -17.052 16.133 21.976 1.00 82.88 221 PRO A N 1
ATOM 1831 C CA . PRO A 1 221 ? -16.842 15.596 20.626 1.00 82.88 221 PRO A CA 1
ATOM 1832 C C . PRO A 1 221 ? -15.465 15.909 20.017 1.00 82.88 221 PRO A C 1
ATOM 1834 O O . PRO A 1 221 ? -14.797 16.851 20.440 1.00 82.88 221 PRO A O 1
ATOM 1837 N N . LEU A 1 222 ? -15.044 15.101 19.037 1.00 85.25 222 LEU A N 1
ATOM 1838 C CA . LEU A 1 222 ? -13.856 15.344 18.205 1.00 85.25 222 LEU A CA 1
ATOM 1839 C C . LEU A 1 222 ? -14.274 16.020 16.898 1.00 85.25 222 LEU A C 1
ATOM 1841 O O . LEU A 1 222 ? -15.308 15.665 16.336 1.00 85.25 222 LEU A O 1
ATOM 1845 N N . THR A 1 223 ? -13.458 16.929 16.373 1.00 91.31 223 THR A N 1
ATOM 1846 C CA . THR A 1 223 ? -13.683 17.608 15.093 1.00 91.31 223 THR A CA 1
ATOM 1847 C C . THR A 1 223 ? -12.539 17.373 14.113 1.00 91.31 223 THR A C 1
ATOM 1849 O O . THR A 1 223 ? -11.369 17.310 14.490 1.00 91.31 223 THR A O 1
ATOM 1852 N N . GLU A 1 224 ? -12.864 17.232 12.829 1.00 90.25 224 GLU A N 1
ATOM 1853 C CA . GLU A 1 224 ? -11.893 16.961 11.773 1.00 90.25 224 GLU A CA 1
ATOM 1854 C C . GLU A 1 224 ? -11.086 18.222 11.427 1.00 90.25 224 GLU A C 1
ATOM 1856 O O . GLU A 1 224 ? -11.641 19.288 11.172 1.00 90.25 224 GLU A O 1
ATOM 1861 N N . LYS A 1 225 ? -9.753 18.115 11.373 1.00 89.06 225 LYS A N 1
ATOM 1862 C CA . LYS A 1 225 ? -8.844 19.240 11.083 1.00 89.06 225 LYS A CA 1
ATOM 1863 C C . LYS A 1 225 ? -9.126 19.923 9.746 1.00 89.06 225 LYS A C 1
ATOM 1865 O O . LYS A 1 225 ? -8.802 21.095 9.579 1.00 89.06 225 LYS A O 1
ATOM 1870 N N . SER A 1 226 ? -9.654 19.183 8.772 1.00 87.38 226 SER A N 1
ATOM 1871 C CA . SER A 1 226 ? -9.834 19.669 7.404 1.00 87.38 226 SER A CA 1
ATOM 1872 C C . SER A 1 226 ? -11.000 20.652 7.268 1.00 87.38 226 SER A C 1
ATOM 1874 O O . SER A 1 226 ? -10.900 21.595 6.482 1.00 87.38 226 SER A O 1
ATOM 1876 N N . ASP A 1 227 ? -12.085 20.458 8.023 1.00 91.19 227 ASP A N 1
ATOM 1877 C CA . ASP A 1 227 ? -13.318 21.240 7.880 1.00 91.19 227 ASP A CA 1
ATOM 1878 C C . ASP A 1 227 ? -14.012 21.617 9.202 1.00 91.19 227 ASP A C 1
ATOM 1880 O O . ASP A 1 227 ? -15.018 22.327 9.184 1.00 91.19 227 ASP A O 1
ATOM 1884 N N . GLY A 1 228 ? -13.474 21.182 10.343 1.00 91.44 228 GLY A N 1
ATOM 1885 C CA . GLY A 1 228 ? -14.004 21.445 11.678 1.00 91.44 228 GLY A CA 1
ATOM 1886 C C . GLY A 1 228 ? -15.303 20.704 12.000 1.00 91.44 228 GLY A C 1
ATOM 1887 O O . GLY A 1 228 ? -15.929 21.014 13.013 1.00 91.44 228 GLY A O 1
ATOM 1888 N N . LYS A 1 229 ? -15.748 19.757 11.162 1.00 94.12 229 LYS A N 1
ATOM 1889 C CA . LYS A 1 229 ? -16.969 18.988 11.428 1.00 94.12 229 LYS A CA 1
ATOM 1890 C C . LYS A 1 229 ? -16.726 17.907 12.464 1.00 94.12 229 LYS A C 1
ATOM 1892 O O . LYS A 1 229 ? -15.643 17.337 12.541 1.00 94.12 229 LYS A O 1
ATOM 1897 N N . GLU A 1 230 ? -17.765 17.599 13.229 1.00 91.62 230 GLU A N 1
ATOM 1898 C CA . GLU A 1 230 ? -17.739 16.518 14.207 1.00 91.62 230 GLU A CA 1
ATOM 1899 C C . GLU A 1 230 ? -17.446 15.163 13.541 1.00 91.62 230 GLU A C 1
ATOM 1901 O O . GLU A 1 230 ? -18.023 14.813 12.507 1.00 91.62 230 GLU A O 1
ATOM 1906 N N . ILE A 1 231 ? -16.526 14.409 14.139 1.00 86.62 231 ILE A N 1
ATOM 1907 C CA . ILE A 1 231 ? -16.179 13.051 13.737 1.00 86.62 231 ILE A CA 1
ATOM 1908 C C . ILE A 1 231 ? -17.078 12.096 14.522 1.00 86.62 231 ILE A C 1
ATOM 1910 O O . ILE A 1 231 ? -16.907 11.934 15.730 1.00 86.62 231 ILE A O 1
ATOM 1914 N N . ASP A 1 232 ? -17.981 11.408 13.823 1.00 84.88 232 ASP A N 1
ATOM 1915 C CA . ASP A 1 232 ? -18.708 10.265 14.381 1.00 84.88 232 ASP A CA 1
ATOM 1916 C C . ASP A 1 232 ? -17.767 9.059 14.498 1.00 84.88 232 ASP A C 1
ATOM 1918 O O . ASP A 1 232 ? -17.732 8.176 13.647 1.00 84.88 232 ASP A O 1
ATOM 1922 N N . TRP A 1 233 ? -16.933 9.053 15.535 1.00 76.69 233 TRP A N 1
ATOM 1923 C CA . TRP A 1 233 ? -15.964 7.983 15.767 1.00 76.69 233 TRP A CA 1
ATOM 1924 C C . TRP A 1 233 ? -16.597 6.688 16.294 1.00 76.69 233 TRP A C 1
ATOM 1926 O O . TRP A 1 233 ? -15.937 5.652 16.317 1.00 76.69 233 TRP A O 1
ATOM 1936 N N . GLN A 1 234 ? -17.875 6.729 16.682 1.00 73.44 234 GLN A N 1
ATOM 1937 C CA . GLN A 1 234 ? -18.645 5.578 17.167 1.00 73.44 234 GLN A CA 1
ATOM 1938 C C . GLN A 1 234 ? -19.310 4.789 16.032 1.00 73.44 234 GLN A C 1
ATOM 1940 O O . GLN A 1 234 ? -19.899 3.732 16.261 1.00 73.44 234 GLN A O 1
ATOM 1945 N N . SER A 1 235 ? -19.232 5.291 14.800 1.00 77.38 235 SER A N 1
ATOM 1946 C CA . SER A 1 235 ? -19.775 4.631 13.615 1.00 77.38 235 SER A CA 1
ATOM 1947 C C . SER A 1 235 ? -19.081 3.299 13.296 1.00 77.38 235 SER A C 1
ATOM 1949 O O . SER A 1 235 ? -19.670 2.450 12.613 1.00 77.38 235 SER A O 1
ATOM 1951 N N . GLY A 1 236 ? -17.832 3.103 13.732 1.00 74.25 236 GLY A N 1
ATOM 1952 C CA . GLY A 1 236 ? -16.981 1.977 13.340 1.00 74.25 236 GLY A CA 1
ATOM 1953 C C . GLY A 1 236 ? -16.433 2.047 11.913 1.00 74.25 236 GLY A C 1
ATOM 1954 O O . GLY A 1 236 ? -15.965 1.033 11.406 1.00 74.25 236 GLY A O 1
ATOM 1955 N N . ASP A 1 237 ? -16.548 3.189 11.227 1.00 82.38 237 ASP A N 1
ATOM 1956 C CA . ASP A 1 237 ? -16.076 3.377 9.843 1.00 82.38 237 ASP A CA 1
ATOM 1957 C C . ASP A 1 237 ? -14.936 4.405 9.708 1.00 82.38 237 ASP A C 1
ATOM 1959 O O . ASP A 1 237 ? -14.568 4.813 8.600 1.00 82.38 237 ASP A O 1
ATOM 1963 N N . VAL A 1 238 ? -14.328 4.791 10.833 1.00 83.75 238 VAL A N 1
ATOM 1964 C CA . VAL A 1 238 ? -13.216 5.744 10.871 1.00 83.75 238 VAL A CA 1
ATOM 1965 C C . VAL A 1 238 ? -12.002 5.204 11.622 1.00 83.75 238 VAL A C 1
ATOM 1967 O O . VAL A 1 238 ? -12.124 4.479 12.607 1.00 83.75 238 VAL A O 1
ATOM 1970 N N . VAL A 1 239 ? -10.822 5.626 11.172 1.00 81.69 239 VAL A N 1
ATOM 1971 C CA . VAL A 1 239 ? -9.574 5.596 11.940 1.00 81.69 239 VAL A CA 1
ATOM 1972 C C . VAL A 1 239 ? -9.230 7.034 12.291 1.00 81.69 239 VAL A C 1
ATOM 1974 O O . VAL A 1 239 ? -9.063 7.866 11.395 1.00 81.69 239 VAL A O 1
ATOM 1977 N N . VAL A 1 240 ? -9.151 7.346 13.582 1.00 81.94 240 VA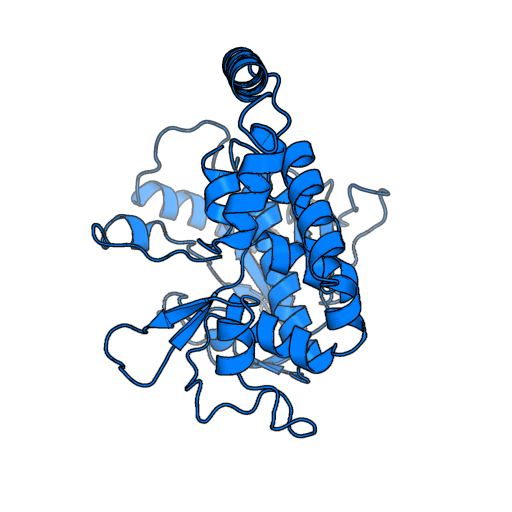L A N 1
ATOM 1978 C CA . VAL A 1 240 ? -8.922 8.722 14.043 1.00 81.94 240 VAL A CA 1
ATOM 1979 C C . VAL A 1 240 ? -7.482 8.892 14.509 1.00 81.94 240 VAL A C 1
ATOM 1981 O O . VAL A 1 240 ? -7.050 8.249 15.465 1.00 81.94 240 VAL A O 1
ATOM 1984 N N . ILE A 1 241 ? -6.763 9.802 13.850 1.00 81.06 241 ILE A N 1
ATOM 1985 C CA . ILE A 1 241 ? -5.463 10.313 14.283 1.00 81.06 241 ILE A CA 1
ATOM 1986 C C . ILE A 1 241 ? -5.725 11.441 15.277 1.00 81.06 241 ILE A C 1
ATOM 1988 O O . ILE A 1 241 ? -6.342 12.456 14.943 1.00 81.06 241 ILE A O 1
ATOM 1992 N N . ASN A 1 242 ? -5.264 11.256 16.506 1.00 76.25 242 ASN A N 1
ATOM 1993 C CA . ASN A 1 242 ? -5.594 12.128 17.622 1.00 76.25 242 ASN A CA 1
ATOM 1994 C C . ASN A 1 242 ? -4.874 13.490 17.564 1.00 76.25 242 ASN A C 1
ATOM 1996 O O . ASN A 1 242 ? -3.719 13.592 17.139 1.00 76.25 242 ASN A O 1
ATOM 2000 N N . GLY A 1 243 ? -5.535 14.550 18.031 1.00 65.31 243 GLY A N 1
ATOM 2001 C CA . GLY A 1 243 ? -4.934 15.873 18.137 1.00 65.31 243 GLY A CA 1
ATOM 2002 C C . GLY A 1 243 ? -3.860 15.893 19.225 1.00 65.31 243 GLY A C 1
ATOM 2003 O O . GLY A 1 243 ? -4.146 15.659 20.395 1.00 65.31 243 GLY A O 1
ATOM 2004 N N . SER A 1 244 ? -2.620 16.234 18.857 1.00 60.91 244 SER A N 1
ATOM 2005 C CA . SER A 1 244 ? -1.481 16.439 19.779 1.00 60.91 244 SER A CA 1
ATOM 2006 C C . SER A 1 244 ? -0.793 15.174 20.344 1.00 60.91 244 SER A C 1
ATOM 2008 O O . SER A 1 244 ? -0.236 15.226 21.445 1.00 60.91 244 SER A O 1
ATOM 2010 N N . SER A 1 245 ? -0.712 14.094 19.554 1.00 52.22 245 SER A N 1
ATOM 2011 C CA . SER A 1 245 ? 0.050 12.836 19.772 1.00 52.22 245 SER A CA 1
ATOM 2012 C C . SER A 1 245 ? -0.433 11.877 20.878 1.00 52.22 245 SER A C 1
ATOM 2014 O O . SER A 1 245 ? -0.847 12.303 21.963 1.00 52.22 245 SER A O 1
ATOM 2016 N N . ALA A 1 246 ? -0.233 10.576 20.594 1.00 49.31 246 ALA A N 1
ATOM 2017 C CA . ALA A 1 246 ? -0.181 9.376 21.454 1.00 49.31 246 ALA A CA 1
ATOM 2018 C C . ALA A 1 246 ? -1.352 8.370 21.435 1.00 49.31 246 ALA A C 1
ATOM 2020 O O . ALA A 1 246 ? -1.282 7.380 22.162 1.00 49.31 246 ALA A O 1
ATOM 2021 N N . LEU A 1 247 ? -2.407 8.542 20.635 1.00 50.25 247 LEU A N 1
ATOM 2022 C CA . LEU A 1 247 ? -3.494 7.549 20.597 1.00 50.25 247 LEU A CA 1
ATOM 2023 C C . LEU A 1 247 ? -4.071 7.403 19.187 1.00 50.25 247 LEU A C 1
ATOM 2025 O O . LEU A 1 247 ? -4.422 8.406 18.576 1.00 50.25 247 LEU A O 1
ATOM 2029 N N . GLU A 1 248 ? -4.227 6.173 18.709 1.00 50.50 248 GLU A N 1
ATOM 2030 C CA . GLU A 1 248 ? -5.032 5.856 17.526 1.00 50.50 248 GLU A CA 1
ATOM 2031 C C . GLU A 1 248 ? -6.291 5.104 17.962 1.00 50.50 248 GLU A C 1
ATOM 2033 O O . GLU A 1 248 ? -6.243 4.194 18.798 1.00 50.50 248 GLU A O 1
ATOM 2038 N N . LEU A 1 249 ? -7.436 5.495 17.402 1.00 50.44 249 LEU A N 1
ATOM 2039 C CA . LEU A 1 249 ? -8.722 4.861 17.685 1.00 50.44 249 LEU A CA 1
ATOM 2040 C C . LEU A 1 249 ? -9.230 4.143 16.431 1.00 50.44 249 LEU A C 1
ATOM 2042 O O . LEU A 1 249 ? -9.426 4.782 15.394 1.00 50.44 249 LEU A O 1
ATOM 2046 N N . VAL A 1 250 ? -9.453 2.831 16.542 1.00 49.66 250 VAL A N 1
ATOM 2047 C CA . VAL A 1 250 ? -10.075 1.994 15.508 1.00 49.66 250 VAL A CA 1
ATOM 2048 C C . VAL A 1 250 ? -11.309 1.351 16.132 1.00 49.66 250 VAL A C 1
ATOM 2050 O O . VAL A 1 250 ? -11.195 0.529 17.036 1.00 49.66 250 VAL A O 1
ATOM 2053 N N . ASP A 1 251 ? -12.514 1.716 15.705 1.00 41.84 251 ASP A N 1
ATOM 2054 C CA . ASP A 1 251 ? -13.712 1.074 16.253 1.00 41.84 251 ASP A CA 1
ATOM 2055 C C . ASP A 1 251 ? -14.096 -0.180 15.454 1.00 41.84 251 ASP A C 1
ATOM 2057 O O . ASP A 1 251 ? -14.325 -0.140 14.246 1.00 41.84 251 ASP A O 1
ATOM 2061 N N . ALA A 1 252 ? -14.180 -1.311 16.156 1.00 40.38 252 ALA A N 1
ATOM 2062 C CA . ALA A 1 252 ? -14.603 -2.594 15.618 1.00 40.38 252 ALA A CA 1
ATOM 2063 C C . ALA A 1 252 ? -15.969 -2.979 16.206 1.00 40.38 252 ALA A C 1
ATOM 2065 O O . ALA A 1 252 ? -16.097 -3.940 16.962 1.00 40.38 252 ALA A O 1
ATOM 2066 N N . LEU A 1 253 ? -17.002 -2.222 15.821 1.00 33.44 253 LEU A N 1
ATOM 2067 C CA . LEU A 1 253 ? -18.445 -2.535 15.804 1.00 33.44 253 LEU A CA 1
ATOM 2068 C C . LEU A 1 253 ? -19.168 -2.984 17.085 1.00 33.44 253 LEU A C 1
ATOM 2070 O O . LEU A 1 253 ? -20.393 -2.909 17.105 1.00 33.44 253 LEU A O 1
ATOM 2074 N N . LEU A 1 254 ? -18.493 -3.457 18.128 1.00 34.19 254 LEU A N 1
ATOM 2075 C CA . LEU A 1 254 ? -19.099 -3.895 19.394 1.00 34.19 254 LEU A CA 1
ATOM 2076 C C . LEU A 1 254 ? -18.172 -3.703 20.606 1.00 34.19 254 LEU A C 1
ATOM 2078 O O . LEU A 1 254 ? -18.632 -3.858 21.741 1.00 34.19 254 LEU A O 1
ATOM 2082 N N . LYS A 1 255 ? -16.891 -3.383 20.382 1.00 47.75 255 LYS A N 1
ATOM 2083 C CA . LYS A 1 255 ? -15.900 -3.047 21.405 1.00 47.75 255 LYS A CA 1
ATOM 2084 C C . LYS A 1 255 ? -14.882 -2.085 20.792 1.00 47.75 255 LYS A C 1
ATOM 2086 O O . LYS A 1 255 ? -14.338 -2.391 19.735 1.00 47.75 255 LYS A O 1
ATOM 2091 N N . ILE A 1 256 ? -14.614 -0.960 21.453 1.00 43.84 256 ILE A N 1
ATOM 2092 C CA . ILE A 1 256 ? -13.603 -0.001 20.986 1.00 43.84 256 ILE A CA 1
ATOM 20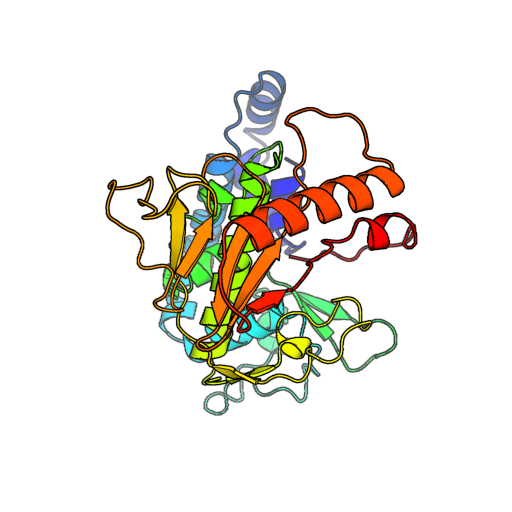93 C C . ILE A 1 256 ? -12.253 -0.727 20.979 1.00 43.84 256 ILE A C 1
ATOM 2095 O O . ILE A 1 256 ? -11.856 -1.264 22.017 1.00 43.84 256 ILE A O 1
ATOM 2099 N N . MET A 1 257 ? -11.568 -0.762 19.833 1.00 48.12 257 MET A N 1
ATOM 2100 C CA . MET A 1 257 ? -10.161 -1.135 19.780 1.00 48.12 257 MET A CA 1
ATOM 2101 C C . MET A 1 257 ? -9.325 0.128 19.865 1.00 48.12 257 MET A C 1
ATOM 2103 O O . MET A 1 257 ? -9.254 0.938 18.942 1.00 48.12 257 MET A O 1
ATOM 2107 N N . MET A 1 258 ? -8.677 0.305 21.006 1.00 48.94 258 MET A N 1
ATOM 2108 C CA . MET A 1 258 ? -7.696 1.367 21.120 1.00 48.94 258 MET A CA 1
ATOM 2109 C C . MET A 1 258 ? -6.312 0.822 20.854 1.00 48.94 258 MET A C 1
ATOM 2111 O O . MET A 1 258 ? -5.858 -0.093 21.545 1.00 48.94 258 MET A O 1
ATOM 2115 N N . LEU A 1 259 ? -5.651 1.444 19.885 1.00 52.22 259 LEU A N 1
ATOM 2116 C CA . LEU A 1 259 ? -4.231 1.299 19.651 1.00 52.22 259 LEU A CA 1
ATOM 2117 C C . LEU A 1 259 ? -3.543 2.389 20.476 1.00 52.22 259 LEU A C 1
ATOM 2119 O O . LEU A 1 259 ? -3.351 3.527 20.045 1.00 52.22 259 LEU A O 1
ATOM 2123 N N . CYS A 1 260 ? -3.217 2.048 21.720 1.00 43.69 260 CYS A N 1
ATOM 2124 C CA . CYS A 1 260 ? -2.386 2.909 22.551 1.00 43.69 260 CYS A CA 1
ATOM 2125 C C . CYS A 1 260 ? -0.934 2.781 22.100 1.00 43.69 260 CYS A C 1
ATOM 2127 O O . CYS A 1 260 ? -0.360 1.694 22.144 1.00 43.69 260 CYS A O 1
ATOM 2129 N N . GLN A 1 261 ? -0.331 3.902 21.708 1.00 48.09 261 GLN A N 1
ATOM 2130 C CA . GLN A 1 261 ? 1.101 3.973 21.456 1.00 48.09 261 GLN A CA 1
ATOM 2131 C C . GLN A 1 261 ? 1.739 4.890 22.504 1.00 48.09 261 GLN A C 1
ATOM 2133 O O . GLN A 1 261 ? 1.263 5.994 22.770 1.00 48.09 261 GLN A O 1
ATOM 2138 N N . CYS A 1 262 ? 2.798 4.416 23.167 1.00 44.16 262 CYS A N 1
ATOM 2139 C CA . CYS A 1 262 ? 3.470 5.183 24.215 1.00 44.16 262 CYS A CA 1
ATOM 2140 C C . CYS A 1 262 ? 3.964 6.520 23.652 1.00 44.16 262 CYS A C 1
ATOM 2142 O O . CYS A 1 262 ? 4.680 6.560 22.652 1.00 44.16 262 CYS A O 1
ATOM 2144 N N . LYS A 1 263 ? 3.581 7.616 24.314 1.00 42.28 263 LYS A N 1
ATOM 2145 C CA . LYS A 1 263 ? 3.871 8.987 23.893 1.00 42.28 263 LYS A CA 1
ATOM 2146 C C . LYS A 1 263 ? 5.376 9.179 23.711 1.00 42.28 263 LYS A C 1
ATOM 2148 O O . LYS A 1 263 ? 6.121 9.190 24.692 1.00 42.28 263 LYS A O 1
ATOM 2153 N N . TRP A 1 264 ? 5.836 9.385 22.476 1.00 46.00 264 TRP A N 1
ATOM 2154 C CA . TRP A 1 264 ? 7.203 9.842 22.253 1.00 46.00 264 TRP A CA 1
ATOM 2155 C C . TRP A 1 264 ? 7.235 11.367 22.270 1.00 46.00 264 TRP A C 1
ATOM 2157 O O . TRP A 1 264 ? 6.592 12.043 21.471 1.00 46.00 264 TRP A O 1
ATOM 2167 N N . GLY A 1 265 ? 7.985 11.934 23.214 1.00 37.62 265 GLY A N 1
ATOM 2168 C CA . GLY A 1 265 ? 8.261 13.363 23.207 1.00 37.62 265 GLY A CA 1
ATOM 2169 C C . GLY A 1 265 ? 9.083 13.727 21.973 1.00 37.62 265 GLY A C 1
ATOM 2170 O O . GLY A 1 265 ? 10.166 13.164 21.768 1.00 37.62 265 GLY A O 1
ATOM 2171 N N . TYR A 1 266 ? 8.583 14.698 21.208 1.00 34.53 266 TYR A N 1
ATOM 2172 C CA . TYR A 1 266 ? 9.292 15.394 20.140 1.00 34.53 266 TYR A CA 1
ATOM 2173 C C . TYR A 1 266 ? 10.754 15.677 20.533 1.00 34.53 266 TYR A C 1
ATOM 2175 O O . TYR A 1 266 ? 11.034 16.506 21.396 1.00 34.53 266 TYR A O 1
ATOM 2183 N N . GLY A 1 267 ? 11.700 14.956 19.917 1.00 38.50 267 GLY A N 1
ATOM 2184 C CA . GLY A 1 267 ? 13.142 15.202 20.057 1.00 38.50 267 GLY A CA 1
ATOM 2185 C C . GLY A 1 267 ? 13.896 14.427 21.150 1.00 38.50 267 GLY A C 1
ATOM 2186 O O . GLY A 1 267 ? 15.046 14.768 21.438 1.00 38.50 267 GLY A O 1
ATOM 2187 N N . SER A 1 268 ? 13.323 13.389 21.767 1.00 41.16 268 SER A N 1
ATOM 2188 C CA . SER A 1 268 ? 13.997 12.681 22.871 1.00 41.16 268 SER A CA 1
ATOM 2189 C C . SER A 1 268 ? 15.000 11.592 22.425 1.00 41.16 268 SER A C 1
ATOM 2191 O O . SER A 1 268 ? 14.724 10.729 21.598 1.00 41.16 268 SER A O 1
ATOM 2193 N N . LYS A 1 269 ? 16.214 11.606 22.999 1.00 42.25 269 LYS A N 1
ATOM 2194 C CA . LYS A 1 269 ? 17.256 10.582 22.787 1.00 42.25 269 LYS A CA 1
ATOM 2195 C C . LYS A 1 269 ? 16.888 9.291 23.535 1.00 42.25 269 LYS A C 1
ATOM 2197 O O . LYS A 1 269 ? 16.935 9.314 24.754 1.00 42.25 269 LYS A O 1
ATOM 2202 N N . LYS A 1 270 ? 16.610 8.200 22.801 1.00 44.91 270 LYS A N 1
ATOM 2203 C CA . LYS A 1 270 ? 16.476 6.780 23.234 1.00 44.91 270 LYS A CA 1
ATOM 2204 C C . LYS A 1 270 ? 15.679 6.515 24.532 1.00 44.91 270 LYS A C 1
ATOM 2206 O O . LYS A 1 270 ? 16.110 6.868 25.623 1.00 44.91 270 LYS A O 1
ATOM 2211 N N . MET A 1 271 ? 14.588 5.754 24.427 1.00 45.84 271 MET A N 1
ATOM 2212 C CA . MET A 1 271 ? 13.778 5.313 25.571 1.00 45.84 271 MET A CA 1
ATOM 2213 C C . MET A 1 271 ? 14.268 3.957 26.120 1.00 45.84 271 MET A C 1
ATOM 2215 O O . MET A 1 271 ? 14.346 2.996 25.355 1.00 45.84 271 MET A O 1
ATOM 2219 N N . PRO A 1 272 ? 14.626 3.854 27.413 1.00 52.06 272 PRO A N 1
ATOM 2220 C CA . PRO A 1 272 ? 14.871 2.570 28.072 1.00 52.06 272 PRO A CA 1
ATOM 2221 C C . PRO A 1 272 ? 13.562 1.784 28.245 1.00 52.06 272 PRO A C 1
ATOM 2223 O O . PRO A 1 272 ? 12.528 2.390 28.508 1.00 52.06 272 PRO A O 1
ATOM 2226 N N . GLU A 1 273 ? 13.621 0.452 28.165 1.00 45.00 273 GLU A N 1
ATOM 2227 C CA . GLU A 1 273 ? 12.462 -0.461 28.247 1.00 45.00 273 GLU A CA 1
ATOM 2228 C C . GLU A 1 273 ? 11.558 -0.188 29.464 1.00 45.00 273 GLU A C 1
ATOM 2230 O O . GLU A 1 273 ? 10.355 -0.022 29.303 1.00 45.00 273 GLU A O 1
ATOM 2235 N N . GLY A 1 274 ? 12.130 0.030 30.655 1.00 52.34 274 GLY A N 1
ATOM 2236 C CA . GLY A 1 274 ? 11.345 0.329 31.864 1.00 52.34 274 GLY A CA 1
ATOM 2237 C C . GLY A 1 274 ? 10.536 1.635 31.812 1.00 52.34 274 GLY A C 1
ATOM 2238 O O . GLY A 1 274 ? 9.538 1.761 32.509 1.00 52.34 274 GLY A O 1
ATOM 2239 N N . LYS A 1 275 ? 10.905 2.601 30.958 1.00 53.41 275 LYS A N 1
ATOM 2240 C CA . LYS A 1 275 ? 10.091 3.813 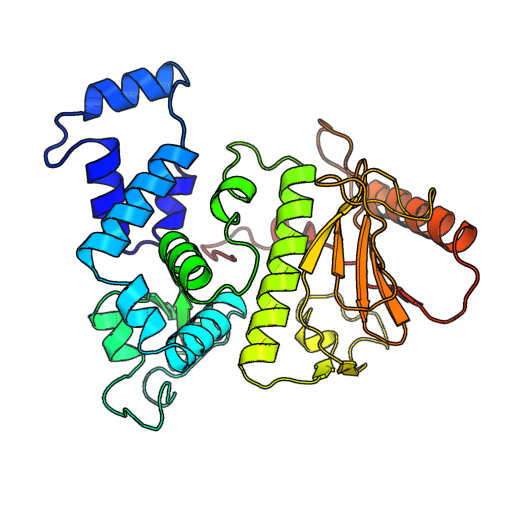30.757 1.00 53.41 275 LYS A CA 1
ATOM 2241 C C . LYS A 1 275 ? 8.907 3.580 29.823 1.00 53.41 275 LYS A C 1
ATOM 2243 O O . LYS A 1 275 ? 7.948 4.345 29.880 1.00 53.41 275 LYS A O 1
ATOM 2248 N N . VAL A 1 276 ? 8.982 2.571 28.947 1.00 51.59 276 VAL A N 1
ATOM 2249 C CA . VAL A 1 276 ? 7.883 2.205 28.035 1.00 51.59 276 VAL A CA 1
ATOM 2250 C C . VAL A 1 276 ? 6.707 1.696 28.854 1.00 51.59 276 VAL A C 1
ATOM 2252 O O . VAL A 1 276 ? 5.593 2.165 28.652 1.00 51.59 276 VAL A O 1
ATOM 2255 N N . GLU A 1 277 ? 6.983 0.836 29.835 1.00 54.41 277 GLU A N 1
ATOM 2256 C CA . GLU A 1 277 ? 5.986 0.309 30.772 1.00 54.41 277 GLU A CA 1
ATOM 2257 C C . GLU A 1 277 ? 5.350 1.412 31.641 1.00 54.41 277 GLU A C 1
ATOM 2259 O O . GLU A 1 277 ? 4.147 1.390 31.899 1.00 54.41 277 GLU A O 1
ATOM 2264 N N . GLU A 1 278 ? 6.131 2.409 32.076 1.00 59.78 278 GLU A N 1
ATOM 2265 C CA . GLU A 1 278 ? 5.617 3.546 32.855 1.00 59.78 278 GLU A CA 1
ATOM 2266 C C . GLU A 1 278 ? 4.661 4.436 32.045 1.00 59.78 278 GLU A C 1
ATOM 2268 O O . GLU A 1 278 ? 3.585 4.789 32.540 1.00 59.78 278 GLU A O 1
ATOM 2273 N N . GLU A 1 279 ? 5.029 4.801 30.810 1.00 57.19 279 GLU A N 1
ATOM 2274 C CA . GLU A 1 279 ? 4.168 5.632 29.954 1.00 57.19 279 GLU A CA 1
ATOM 2275 C C . GLU A 1 279 ? 2.923 4.855 29.503 1.00 57.19 279 GLU A C 1
ATOM 2277 O O . GLU A 1 279 ? 1.836 5.429 29.445 1.00 57.19 279 GLU A O 1
ATOM 2282 N N . ASP A 1 280 ? 3.050 3.545 29.277 1.00 56.47 280 ASP A N 1
ATOM 2283 C CA . ASP A 1 280 ? 1.919 2.665 28.978 1.00 56.47 280 ASP A CA 1
ATOM 2284 C C . ASP A 1 280 ? 0.903 2.642 30.129 1.00 56.47 280 ASP A C 1
ATOM 2286 O O . ASP A 1 280 ? -0.280 2.945 29.956 1.00 56.47 280 ASP A O 1
ATOM 2290 N N . LYS A 1 281 ? 1.382 2.416 31.359 1.00 62.34 281 LYS A N 1
ATOM 2291 C CA . LYS A 1 281 ? 0.539 2.425 32.561 1.00 62.34 281 LYS A CA 1
ATOM 2292 C C . LYS A 1 281 ? -0.177 3.761 32.760 1.00 62.34 281 LYS A C 1
ATOM 2294 O O . LYS A 1 281 ? -1.338 3.783 33.167 1.00 62.34 281 LYS A O 1
ATOM 2299 N N . LYS A 1 282 ? 0.495 4.874 32.474 1.00 63.34 282 LYS A N 1
ATOM 2300 C CA . LYS A 1 282 ? -0.080 6.222 32.556 1.00 63.34 282 LYS A CA 1
ATOM 2301 C C . LYS A 1 282 ? -1.156 6.451 31.492 1.00 63.34 282 LYS A C 1
ATOM 2303 O O . LYS A 1 282 ? -2.216 6.988 31.812 1.00 63.34 282 LYS A O 1
ATOM 2308 N N . ASN A 1 283 ? -0.913 6.023 30.253 1.00 58.69 283 ASN A N 1
ATOM 2309 C CA . ASN A 1 283 ? -1.897 6.089 29.173 1.00 58.69 283 ASN A CA 1
ATOM 2310 C C . ASN A 1 283 ? -3.141 5.250 29.507 1.00 58.69 283 ASN A C 1
ATOM 2312 O O . ASN A 1 283 ? -4.263 5.740 29.382 1.00 58.69 283 ASN A O 1
ATOM 2316 N N . LEU A 1 284 ? -2.941 4.034 30.024 1.00 58.78 284 LEU A N 1
ATOM 2317 C CA . LEU A 1 284 ? -4.005 3.157 30.518 1.00 58.78 284 LEU A CA 1
ATOM 2318 C C . LEU A 1 284 ? -4.817 3.805 31.648 1.00 58.78 284 LEU A C 1
ATOM 2320 O O . LEU A 1 284 ? -6.044 3.787 31.614 1.00 58.78 284 LEU A O 1
ATOM 2324 N N . GLN A 1 285 ? -4.156 4.406 32.640 1.00 63.66 285 GLN A N 1
ATOM 2325 C CA . GLN A 1 285 ? -4.837 5.060 33.763 1.00 63.66 285 GLN A CA 1
ATOM 2326 C C . GLN A 1 285 ? -5.700 6.245 33.322 1.00 63.66 285 GLN A C 1
ATOM 2328 O O . GLN A 1 285 ? -6.851 6.345 33.742 1.00 63.66 285 GLN A O 1
ATOM 2333 N N . ASN A 1 286 ? -5.171 7.117 32.459 1.00 59.88 286 ASN A N 1
ATOM 2334 C CA . ASN A 1 286 ? -5.928 8.251 31.922 1.00 59.88 286 ASN A CA 1
ATOM 2335 C C . ASN A 1 286 ? -7.139 7.792 31.104 1.00 59.88 286 ASN A C 1
ATOM 2337 O O . ASN A 1 286 ? -8.177 8.446 31.118 1.00 59.88 286 ASN A O 1
ATOM 2341 N N . PHE A 1 287 ? -7.015 6.660 30.414 1.00 55.22 287 PHE A N 1
ATOM 2342 C CA . PHE A 1 287 ? -8.106 6.078 29.653 1.00 55.22 287 PHE A CA 1
ATOM 2343 C C . PHE A 1 287 ? -9.217 5.509 30.538 1.00 55.22 287 PHE A C 1
ATOM 2345 O O . PHE A 1 287 ? -10.374 5.885 30.367 1.00 55.22 287 PHE A O 1
ATOM 2352 N N . TYR A 1 288 ? -8.878 4.659 31.514 1.00 58.69 288 TYR A N 1
ATOM 2353 C CA . TYR A 1 288 ? -9.871 4.107 32.444 1.00 58.69 288 TYR A CA 1
ATOM 2354 C C . TYR A 1 288 ? -10.584 5.195 33.254 1.00 58.69 288 TYR A C 1
ATOM 2356 O O . TYR A 1 288 ? -11.730 5.012 33.644 1.00 58.69 288 TYR A O 1
ATOM 2364 N N . ALA A 1 289 ? -9.928 6.334 33.489 1.00 59.56 289 ALA A N 1
ATOM 2365 C CA . ALA A 1 289 ? -10.551 7.488 34.127 1.00 59.56 289 ALA A CA 1
ATOM 2366 C C . ALA A 1 289 ? -11.541 8.240 33.215 1.00 59.56 289 ALA A C 1
ATOM 2368 O O . ALA A 1 289 ? -12.386 8.973 33.722 1.00 59.56 289 ALA A O 1
ATOM 2369 N N . ALA A 1 290 ? -11.424 8.096 31.892 1.00 51.19 290 ALA A N 1
ATOM 2370 C CA . ALA A 1 290 ? -12.199 8.852 30.912 1.00 51.19 290 ALA A CA 1
ATOM 2371 C C . ALA A 1 290 ? -13.313 8.040 30.228 1.00 51.19 290 ALA A C 1
ATOM 2373 O O . ALA A 1 290 ? -14.184 8.632 29.592 1.00 51.19 290 ALA A O 1
ATOM 2374 N N . VAL A 1 291 ? -13.310 6.706 30.349 1.00 53.50 291 VAL A N 1
ATOM 2375 C CA . VAL A 1 291 ? -14.328 5.840 29.740 1.00 53.50 291 VAL A CA 1
ATOM 2376 C C . VAL A 1 291 ? -15.015 4.968 30.789 1.00 53.50 291 VAL A C 1
ATOM 2378 O O . VAL A 1 291 ? -14.457 3.982 31.261 1.00 53.50 291 VAL A O 1
ATOM 2381 N N . ASP A 1 292 ? -16.271 5.294 31.096 1.00 50.66 292 ASP A N 1
ATOM 2382 C CA . ASP A 1 292 ? -17.195 4.403 31.805 1.00 50.66 292 ASP A CA 1
ATOM 2383 C C . ASP A 1 292 ? -17.703 3.337 30.815 1.00 50.66 292 ASP A C 1
ATOM 2385 O O . ASP A 1 292 ? -18.676 3.602 30.109 1.00 50.66 292 ASP A O 1
ATOM 2389 N N . ASN A 1 293 ? -17.051 2.164 30.686 1.00 48.03 293 ASN A N 1
ATOM 2390 C CA . ASN A 1 293 ? -17.730 0.899 30.313 1.00 48.03 293 ASN A CA 1
ATOM 2391 C C . ASN A 1 293 ? -16.841 -0.354 30.157 1.00 48.03 293 ASN A C 1
ATOM 2393 O O . ASN A 1 293 ? -15.738 -0.324 29.621 1.00 48.03 293 ASN A O 1
ATOM 2397 N N . GLU A 1 294 ? -17.452 -1.505 30.464 1.00 44.12 294 GLU A N 1
ATOM 2398 C CA . GLU A 1 294 ? -16.952 -2.892 30.368 1.00 44.12 294 GLU A CA 1
ATOM 2399 C C . GLU A 1 294 ? -16.821 -3.458 28.923 1.00 44.12 294 GLU A C 1
ATOM 2401 O O . GLU A 1 294 ? -16.807 -4.674 28.723 1.00 44.12 294 GLU A O 1
ATOM 2406 N N . ARG A 1 295 ? -16.774 -2.620 27.873 1.00 49.91 295 ARG A N 1
ATOM 2407 C CA . ARG A 1 295 ? -16.915 -3.053 26.458 1.00 49.91 295 ARG A CA 1
ATOM 2408 C C . ARG A 1 295 ? -15.765 -2.617 25.545 1.00 49.91 295 ARG A C 1
ATOM 2410 O O . ARG A 1 295 ? -16.001 -2.114 24.452 1.00 49.91 295 ARG A O 1
ATOM 2417 N N . ILE A 1 296 ? -14.519 -2.792 25.973 1.00 50.72 296 ILE A N 1
ATOM 2418 C CA . ILE A 1 296 ? -13.341 -2.298 25.237 1.00 50.72 296 ILE A CA 1
ATOM 2419 C C . ILE A 1 296 ? -12.334 -3.437 25.075 1.00 50.72 296 ILE A C 1
ATOM 2421 O O . ILE A 1 296 ? -12.060 -4.155 26.036 1.00 50.72 296 ILE A O 1
ATOM 2425 N N . ILE A 1 297 ? -11.809 -3.629 23.858 1.00 48.75 297 ILE A N 1
ATOM 2426 C CA . ILE A 1 297 ? -10.666 -4.519 23.614 1.00 48.75 297 ILE A CA 1
ATOM 2427 C C . ILE A 1 297 ? -9.435 -3.638 23.514 1.00 48.75 297 ILE A C 1
ATOM 2429 O O . ILE A 1 297 ? -9.285 -2.843 22.591 1.00 48.75 297 ILE A O 1
ATOM 2433 N N . TYR A 1 298 ? -8.537 -3.799 24.472 1.00 46.88 298 TYR A N 1
ATOM 2434 C CA . TYR A 1 298 ? -7.245 -3.150 24.420 1.00 46.88 298 TYR A CA 1
ATOM 2435 C C . TYR A 1 298 ? -6.319 -3.944 23.497 1.00 46.88 298 TYR A C 1
ATOM 2437 O O . TYR A 1 298 ? -6.057 -5.120 23.745 1.00 46.88 298 TYR A O 1
ATOM 2445 N N . LEU A 1 299 ? -5.840 -3.313 22.428 1.00 44.03 299 LEU A N 1
ATOM 2446 C CA . LEU A 1 299 ? -4.796 -3.869 21.578 1.00 44.03 299 LEU A CA 1
ATOM 2447 C C . LEU A 1 299 ? -3.575 -2.971 21.708 1.00 44.03 299 LEU A C 1
ATOM 2449 O O . LEU A 1 299 ? -3.460 -1.939 21.053 1.00 44.03 299 LEU A O 1
ATOM 2453 N N . LEU A 1 300 ? -2.641 -3.378 22.563 1.00 40.69 300 LEU A N 1
ATOM 2454 C CA . LEU A 1 300 ? -1.328 -2.757 22.588 1.00 40.69 300 LEU A CA 1
ATOM 2455 C C . LEU A 1 300 ? -0.571 -3.197 21.330 1.00 40.69 300 LEU A C 1
ATOM 2457 O O . LEU A 1 300 ? 0.036 -4.271 21.297 1.00 40.69 300 LEU A O 1
ATOM 2461 N N . GLN A 1 301 ? -0.583 -2.379 20.279 1.00 40.19 301 GLN A N 1
ATOM 2462 C CA . GLN A 1 301 ? 0.432 -2.517 19.242 1.00 40.19 301 GLN A CA 1
ATOM 2463 C C . GLN A 1 301 ? 1.751 -1.970 19.784 1.00 40.19 301 GLN A C 1
ATOM 2465 O O . GLN A 1 301 ? 2.109 -0.808 19.606 1.00 40.19 301 GLN A O 1
ATOM 2470 N N . LEU A 1 302 ? 2.525 -2.857 20.406 1.00 31.81 302 LEU A N 1
ATOM 2471 C CA . LEU A 1 302 ? 3.973 -2.710 20.459 1.00 31.81 302 LEU A CA 1
ATOM 2472 C C . LEU A 1 302 ? 4.493 -2.800 19.020 1.00 31.81 302 LEU A C 1
ATOM 2474 O O . LEU A 1 302 ? 4.882 -3.873 18.553 1.00 31.81 302 LEU A O 1
ATOM 2478 N N . PHE A 1 303 ? 4.512 -1.678 18.299 1.00 33.81 303 PHE A N 1
ATOM 2479 C CA . PHE A 1 303 ? 5.296 -1.572 17.076 1.00 33.81 303 PHE A CA 1
ATOM 2480 C C . PHE A 1 303 ? 6.780 -1.696 17.454 1.00 33.81 303 PHE A C 1
ATOM 2482 O O . PHE A 1 303 ? 7.457 -0.747 17.830 1.00 33.81 303 PHE A O 1
ATOM 2489 N N . LEU A 1 304 ? 7.251 -2.941 17.452 1.00 32.00 304 LEU A N 1
ATOM 2490 C CA . LEU A 1 304 ? 8.615 -3.389 17.205 1.00 32.00 304 LEU A CA 1
ATOM 2491 C C . LEU A 1 304 ? 9.759 -2.449 17.628 1.00 32.00 304 LEU A C 1
ATOM 2493 O O . LEU A 1 304 ? 10.609 -2.093 16.818 1.00 32.00 304 LEU A O 1
ATOM 2497 N N . LEU A 1 305 ? 9.928 -2.243 18.934 1.00 26.95 305 LEU A N 1
ATOM 2498 C CA . LEU A 1 305 ? 11.283 -2.145 19.498 1.00 26.95 305 LEU A CA 1
ATOM 2499 C C . LEU A 1 305 ? 11.918 -3.542 19.686 1.00 26.95 305 LEU A C 1
ATOM 2501 O O . LEU A 1 305 ? 13.142 -3.664 19.734 1.00 26.95 305 LEU A O 1
ATOM 2505 N N . ARG A 1 306 ? 11.119 -4.626 19.675 1.00 27.22 306 ARG A N 1
ATOM 2506 C CA . ARG A 1 306 ? 11.622 -6.008 19.819 1.00 27.22 306 ARG A CA 1
ATOM 2507 C C . ARG A 1 306 ? 12.291 -6.602 18.571 1.00 27.22 306 ARG A C 1
ATOM 2509 O O . ARG A 1 306 ? 13.223 -7.387 18.730 1.00 27.22 306 ARG A O 1
ATOM 2516 N N . ASN A 1 307 ? 11.934 -6.197 17.346 1.00 25.98 307 ASN A N 1
ATOM 2517 C CA . ASN A 1 307 ? 12.620 -6.718 16.146 1.00 25.98 307 ASN A CA 1
ATOM 2518 C C . ASN A 1 307 ? 13.975 -6.050 15.860 1.00 25.98 307 ASN A C 1
ATOM 2520 O O . ASN A 1 307 ? 14.781 -6.611 15.116 1.00 25.98 307 ASN A O 1
ATOM 2524 N N . HIS A 1 308 ? 14.291 -4.913 16.491 1.00 28.19 308 HIS A N 1
ATOM 2525 C CA . HIS A 1 308 ? 15.583 -4.253 16.284 1.00 28.19 308 HIS A CA 1
ATOM 2526 C C . HIS A 1 308 ? 16.732 -4.806 17.135 1.00 28.19 308 HIS A C 1
ATOM 2528 O O . HIS A 1 308 ? 17.892 -4.576 16.792 1.00 28.19 308 HIS A O 1
ATOM 2534 N N . ILE A 1 309 ? 16.446 -5.566 18.197 1.00 27.17 309 ILE A N 1
ATOM 2535 C CA . ILE A 1 309 ? 17.494 -6.095 19.086 1.00 27.17 309 ILE A CA 1
ATOM 2536 C C . ILE A 1 309 ? 17.887 -7.538 18.725 1.00 27.17 309 ILE A C 1
ATOM 2538 O O . ILE A 1 309 ? 19.037 -7.914 18.941 1.00 27.17 309 ILE A O 1
ATOM 2542 N N . VAL A 1 310 ? 17.011 -8.321 18.077 1.00 23.92 310 VAL A N 1
ATOM 2543 C CA . VAL A 1 310 ? 17.305 -9.738 17.765 1.00 23.92 310 VAL A CA 1
ATOM 2544 C C . VAL A 1 310 ? 17.723 -9.992 16.308 1.00 23.92 310 VAL A C 1
ATOM 2546 O O . VAL A 1 310 ? 18.492 -10.917 16.058 1.00 23.92 310 VAL A O 1
ATOM 2549 N N . ARG A 1 311 ? 17.349 -9.155 15.327 1.00 24.91 311 ARG A N 1
ATOM 2550 C CA . ARG A 1 311 ? 17.760 -9.347 13.918 1.00 24.91 311 ARG A CA 1
ATOM 2551 C C . ARG A 1 311 ? 18.794 -8.325 13.444 1.00 24.91 311 ARG A C 1
ATOM 2553 O O . ARG A 1 311 ? 18.596 -7.571 12.497 1.00 24.91 311 ARG A O 1
ATOM 2560 N N . LYS A 1 312 ? 19.996 -8.405 14.024 1.00 25.52 312 LYS A N 1
ATOM 2561 C CA . LYS A 1 312 ? 21.227 -8.148 13.256 1.00 25.52 312 LYS A CA 1
ATOM 2562 C C . LYS A 1 312 ? 21.466 -9.334 12.313 1.00 25.52 312 LYS A C 1
ATOM 2564 O O . LYS A 1 312 ? 22.324 -10.167 12.569 1.00 25.52 312 LYS A O 1
ATOM 2569 N N . SER A 1 313 ? 20.685 -9.444 11.243 1.00 25.09 313 SER A N 1
ATOM 2570 C CA . SER A 1 313 ? 21.115 -10.071 9.985 1.00 25.09 313 SER A CA 1
ATOM 2571 C C . SER A 1 313 ? 20.001 -10.024 8.936 1.00 25.09 313 SER A C 1
ATOM 2573 O O . SER A 1 313 ? 18.958 -10.637 9.096 1.00 25.09 313 SER A O 1
ATOM 2575 N N . LYS A 1 314 ? 20.326 -9.331 7.838 1.00 24.39 314 LYS A N 1
ATOM 2576 C CA . LYS A 1 314 ? 19.862 -9.536 6.456 1.00 24.39 314 LYS A CA 1
ATOM 2577 C C . LYS A 1 314 ? 18.413 -9.146 6.100 1.00 24.39 314 LYS A C 1
ATOM 2579 O O . LYS A 1 314 ? 17.458 -9.846 6.386 1.00 24.39 314 LYS A O 1
ATOM 2584 N N . ASN A 1 315 ? 18.334 -8.037 5.356 1.00 24.97 315 ASN A N 1
ATOM 2585 C CA . ASN A 1 315 ? 17.463 -7.786 4.199 1.00 24.97 315 ASN A CA 1
ATOM 2586 C C . ASN A 1 315 ? 16.037 -8.361 4.241 1.00 24.97 315 ASN A C 1
ATOM 2588 O O . ASN A 1 315 ? 15.695 -9.212 3.427 1.00 24.97 315 ASN A O 1
ATOM 2592 N N . GLN A 1 316 ? 15.180 -7.814 5.099 1.00 23.92 316 GLN A N 1
ATOM 2593 C CA . GLN A 1 316 ? 13.733 -7.862 4.886 1.00 23.92 316 GLN A CA 1
ATOM 2594 C C . GLN A 1 316 ? 13.199 -6.428 4.859 1.00 23.92 316 GLN A C 1
ATOM 2596 O O . GLN A 1 316 ? 13.440 -5.650 5.781 1.00 23.92 316 GLN A O 1
ATOM 2601 N N . ILE A 1 317 ? 12.555 -6.074 3.747 1.00 26.11 317 ILE A N 1
ATOM 2602 C CA . ILE A 1 317 ? 11.819 -4.824 3.555 1.00 26.11 317 ILE A CA 1
ATOM 2603 C C . ILE A 1 317 ? 10.371 -5.156 3.919 1.00 26.11 317 ILE A C 1
ATOM 2605 O O . ILE A 1 317 ? 9.785 -6.029 3.288 1.00 26.11 317 ILE A O 1
ATOM 2609 N N . PHE A 1 318 ? 9.832 -4.500 4.943 1.00 28.73 318 PHE A N 1
ATOM 2610 C CA . PHE A 1 318 ? 8.399 -4.495 5.230 1.00 28.73 318 PHE A CA 1
ATOM 2611 C C . PHE A 1 318 ? 7.863 -3.128 4.798 1.00 28.73 318 PHE A C 1
ATOM 2613 O O . PHE A 1 318 ? 8.457 -2.109 5.163 1.00 28.73 318 PHE A O 1
ATOM 2620 N N . TRP A 1 319 ? 6.813 -3.142 3.979 1.00 32.09 319 TRP A N 1
ATOM 2621 C CA . TRP A 1 319 ? 5.978 -1.988 3.653 1.00 32.09 319 TRP A CA 1
ATOM 2622 C C . TRP A 1 319 ? 4.681 -2.093 4.429 1.00 32.09 319 TRP A C 1
ATOM 2624 O O . TRP A 1 319 ? 4.195 -3.241 4.545 1.00 32.09 319 TRP A O 1
#

pLDDT: mean 73.98, std 19.63, range [23.92, 94.12]

Secondary structure (DSSP, 8-state):
-HHHHHHTTT-HHHHHHHHHHHH-TTSTTHHHHHHHHHTT---HHHHHHHHHHHHHHHHTHHHHHHHTHHHHHHHHHHHHTT--B-TTT--S-TT-TT--HHHHHHTTS-EEEEPTT-SS-EEEE--HHHHHHHHHHH-SS-TTHHHHH--SS--HHHHHHHHHHHHHHHHHHHHHTT--EEEHHHH-TTS-S--TTTT-EEE----EEEEBSS-TTTSSS-BBTTT--B--GGGS-EEEEPTTSSEEEEEETTEEEEEE-----TT-----HHHHHHHHHHHHHHHHHH---S-EEEE----SSSHHHH--S------

Radius of gyration: 21.32 Å; chains: 1; bounding box: 46×47×54 Å

Foldseek 3Di:
DVVQVVLQVPQVLLVQLLCCLQQNNVSVCVVVSVVCVVVVVDDVLVSLVSSLVVVCVVPVLLVVCLVVVQLLLVLLLQQQLQPKDQQVPDDSDPVCNVDTPVVCVVVRQWPWDDDPPDPRITGTHGRNSSVLSSCVNNVLADSCPSVLQDDPDCDPLSVLVVVQRSLLNNLSSCVSNVDQKDFLCSSCVPADPPDPRRRDIFGGAREYEFEWQAAPPVDPQTAGPVPRHTDPLVPQRYWYHGRPDFWIWHDRNFATEIAGDQGDPDPDDDDDPVVRVVSVVVVVVVNVVRDPDPGHDYGHPPPDPPVVPPDPDDDDDND

Sequence (319 aa):
MLQLLRDTGGLPRALQRLFIVCFGAYGEHGSEFFEKLERKEVDFVDYFIKVKDCLDKQYGIKDYVKNNRDVATKLMYLCIEGIPIDPDKYVLDENNPALTIRSLERDKHIILSSVEQSDELFLINMPFYFICIYNDSLHIVNPTLVSKFYDERMYWEEWEKFVAYHEAFRTNLAIRLGKKTTTLRELYPNADKSDVNFDFSVNLKPLRVCEANEQFPLTNPLTEKSDGKEIDWQSGDVVVINGSSALELVDALLKIMMLCQCKWGYGSKKMPEGKVEEEDKKNLQNFYAAVDNERIIYLLQLFLLRNHIVRKSKNQIFW
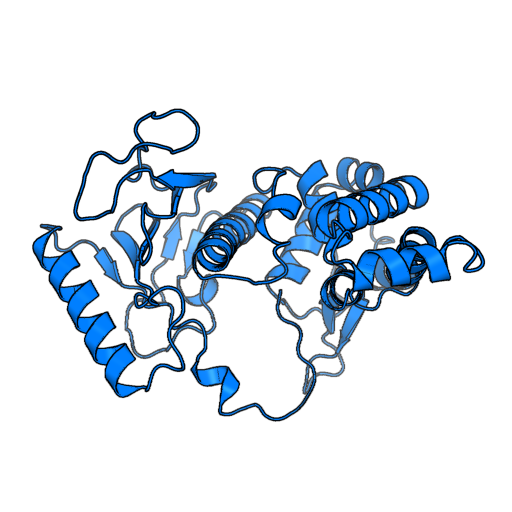
Organism: Rhizophagus irregularis (strain DAOM 197198w) (NCBI:txid1432141)